Protein AF-A2DVF1-F1 (afdb_monomer_lite)

Sequence (221 aa):
MFDFRSKLLNIITSTLQGGYVSYASVGNAAKLFSEQLGLSEQFATQLIHEYFRGKYISAETAQTCADLIYQRIQQMNQDKLLAKDEKEAKEKRIKDLSRQIYEELCNSIRGGYVSYEKADSAAKSLSANLQIPYDFARELMLDYARGKYYSYDTASSYANMMAERILEKYENYPNIQEDEDEFEEESEAEYPQFCDVEVQTTVTGEQFDKLLKLLNSFYVQ

Structure (mmCIF, N/CA/C/O backbone):
data_AF-A2DVF1-F1
#
_entry.id   AF-A2DVF1-F1
#
loop_
_atom_site.group_PDB
_atom_site.id
_atom_site.type_symbol
_atom_site.label_atom_id
_atom_site.label_alt_id
_atom_site.label_comp_id
_atom_site.label_asym_id
_atom_site.label_entity_id
_atom_site.label_seq_id
_atom_site.pdbx_PDB_ins_code
_atom_site.Cartn_x
_atom_site.Cartn_y
_atom_site.Cartn_z
_atom_site.occupancy
_atom_site.B_iso_or_equiv
_atom_site.auth_seq_id
_atom_site.auth_comp_id
_atom_site.auth_asym_id
_atom_site.auth_atom_id
_atom_site.pdbx_PDB_model_num
ATOM 1 N N . MET A 1 1 ? -14.568 24.192 -9.311 1.00 44.66 1 MET A N 1
ATOM 2 C CA . MET A 1 1 ? -14.111 23.763 -7.973 1.00 44.66 1 MET A CA 1
ATOM 3 C C . MET A 1 1 ? -13.373 22.450 -8.188 1.00 44.66 1 MET A C 1
ATOM 5 O O . MET A 1 1 ? -14.017 21.504 -8.612 1.00 44.66 1 MET A O 1
ATOM 9 N N . PHE A 1 2 ? -12.040 22.415 -8.091 1.00 52.09 2 PHE A N 1
ATOM 10 C CA . PHE A 1 2 ? -11.303 21.165 -8.331 1.00 52.09 2 PHE A CA 1
ATOM 11 C C . PHE A 1 2 ? -11.583 20.181 -7.193 1.00 52.09 2 PHE A C 1
ATOM 13 O O . PHE A 1 2 ? -11.374 20.531 -6.029 1.00 52.09 2 PHE A O 1
ATOM 20 N N . ASP A 1 3 ? -12.048 18.985 -7.552 1.00 81.50 3 ASP A N 1
ATOM 21 C CA . ASP A 1 3 ? -12.142 17.830 -6.660 1.00 81.50 3 ASP A CA 1
ATOM 22 C C . ASP A 1 3 ? -10.761 17.533 -6.041 1.00 81.50 3 ASP A C 1
ATOM 24 O O . ASP A 1 3 ? -9.726 17.736 -6.686 1.00 81.50 3 ASP A O 1
ATOM 28 N N . PHE A 1 4 ? -10.730 17.098 -4.779 1.00 83.25 4 PHE A N 1
ATOM 29 C CA . PHE A 1 4 ? -9.498 16.874 -4.015 1.00 83.25 4 PHE A CA 1
ATOM 30 C C . PHE A 1 4 ? -8.543 15.930 -4.755 1.00 83.25 4 PHE A C 1
ATOM 32 O O . PHE A 1 4 ? -7.349 16.212 -4.845 1.00 83.25 4 PHE A O 1
ATOM 39 N N . ARG A 1 5 ? -9.080 14.871 -5.374 1.00 84.69 5 ARG A N 1
ATOM 40 C CA . ARG A 1 5 ? -8.314 13.929 -6.201 1.00 84.69 5 ARG A CA 1
ATOM 41 C C . ARG A 1 5 ? -7.605 14.624 -7.368 1.00 84.69 5 ARG A C 1
ATOM 43 O O . ARG A 1 5 ? -6.434 14.366 -7.626 1.00 84.69 5 ARG A O 1
ATOM 50 N N . SER A 1 6 ? -8.287 15.556 -8.036 1.00 86.38 6 SER A N 1
ATOM 51 C CA . SER A 1 6 ? -7.705 16.335 -9.139 1.00 86.38 6 SER A CA 1
ATOM 52 C C . SER A 1 6 ? -6.620 17.299 -8.652 1.00 86.38 6 SER A C 1
ATOM 54 O O . SER A 1 6 ? -5.602 17.468 -9.318 1.00 86.38 6 SER A O 1
ATOM 56 N N . LYS A 1 7 ? -6.804 17.918 -7.476 1.00 86.56 7 LYS A N 1
ATOM 57 C CA . LYS A 1 7 ? -5.768 18.763 -6.857 1.00 86.56 7 LYS A CA 1
ATOM 58 C C . LYS A 1 7 ? -4.523 17.954 -6.505 1.00 86.56 7 LYS A C 1
ATOM 60 O O . LYS A 1 7 ? -3.419 18.375 -6.829 1.00 86.56 7 LYS A O 1
ATOM 65 N N . LEU A 1 8 ? -4.712 16.790 -5.891 1.00 87.75 8 LEU A N 1
ATOM 66 C CA . LEU A 1 8 ? -3.636 15.879 -5.525 1.00 87.75 8 LEU A CA 1
ATOM 67 C C . LEU A 1 8 ? -2.830 15.440 -6.754 1.00 87.75 8 LEU A C 1
ATOM 69 O O . LEU A 1 8 ? -1.608 15.565 -6.751 1.00 87.75 8 LEU A O 1
ATOM 73 N N . LEU A 1 9 ? -3.510 15.009 -7.821 1.00 89.38 9 LEU A N 1
ATOM 74 C CA . LEU A 1 9 ? -2.857 14.655 -9.080 1.00 89.38 9 LEU A CA 1
ATOM 75 C C . LEU A 1 9 ? -2.038 15.824 -9.640 1.00 89.38 9 LEU A C 1
ATOM 77 O O . LEU A 1 9 ? -0.861 15.644 -9.934 1.00 89.38 9 LEU A O 1
ATOM 81 N N . ASN A 1 10 ? -2.628 17.022 -9.720 1.00 88.25 10 ASN A N 1
ATOM 82 C CA . ASN A 1 10 ? -1.947 18.212 -10.236 1.00 88.25 10 ASN A CA 1
ATOM 83 C C . ASN A 1 10 ? -0.669 18.540 -9.450 1.00 88.25 10 ASN A C 1
ATOM 85 O O . ASN A 1 10 ? 0.356 18.881 -10.048 1.00 88.25 10 ASN A O 1
ATOM 89 N N . ILE A 1 11 ? -0.704 18.416 -8.121 1.00 87.25 11 ILE A N 1
ATOM 90 C CA . ILE A 1 11 ? 0.472 18.635 -7.271 1.00 87.25 11 ILE A CA 1
ATOM 91 C C . ILE A 1 11 ? 1.536 17.588 -7.580 1.00 87.25 11 ILE A C 1
ATOM 93 O O . ILE A 1 11 ? 2.677 17.950 -7.849 1.00 87.25 11 ILE A O 1
ATOM 97 N N . ILE A 1 12 ? 1.175 16.303 -7.619 1.00 87.12 12 ILE A N 1
ATOM 98 C CA . ILE A 1 12 ? 2.118 15.223 -7.943 1.00 87.12 12 ILE A CA 1
ATOM 99 C C . ILE A 1 12 ? 2.771 15.471 -9.307 1.00 87.12 12 ILE A C 1
ATOM 101 O O . ILE A 1 12 ? 3.996 15.415 -9.423 1.00 87.12 12 ILE A O 1
ATOM 105 N N . THR A 1 13 ? 1.977 15.792 -10.329 1.00 86.31 13 THR A N 1
ATOM 106 C CA . THR A 1 13 ? 2.485 16.003 -11.690 1.00 86.31 13 THR A CA 1
ATOM 107 C C . THR A 1 13 ? 3.378 17.235 -11.806 1.00 86.31 13 THR A C 1
ATOM 109 O O . THR A 1 13 ? 4.357 17.219 -12.539 1.00 86.31 13 THR A O 1
ATOM 112 N N . SER A 1 14 ? 3.083 18.303 -11.063 1.00 84.00 14 SER A N 1
ATOM 113 C CA . SER A 1 14 ? 3.862 19.548 -11.126 1.00 84.00 14 SER A CA 1
ATOM 114 C C . SER A 1 14 ? 5.136 19.527 -10.280 1.00 84.00 14 SER A C 1
ATOM 116 O O . SER A 1 14 ? 6.029 20.335 -10.524 1.00 84.00 14 SER A O 1
ATOM 118 N N . THR A 1 15 ? 5.239 18.622 -9.301 1.00 81.12 15 THR A N 1
ATOM 119 C CA . THR A 1 15 ? 6.327 18.640 -8.306 1.00 81.12 15 THR A CA 1
ATOM 120 C C . THR A 1 15 ? 7.217 17.404 -8.334 1.00 81.12 15 THR A C 1
ATOM 122 O O . THR A 1 15 ? 8.411 17.516 -8.065 1.00 81.12 15 THR A O 1
ATOM 125 N N . LEU A 1 16 ? 6.664 16.230 -8.649 1.00 82.25 16 LEU A N 1
ATOM 126 C CA . LEU A 1 16 ? 7.368 14.950 -8.538 1.00 82.25 16 LEU A CA 1
ATOM 127 C C . LEU A 1 16 ? 7.583 14.253 -9.886 1.00 82.25 16 LEU A C 1
ATOM 129 O O . LEU A 1 16 ? 8.440 13.374 -9.983 1.00 82.25 16 LEU A O 1
ATOM 133 N N . GLN A 1 17 ? 6.816 14.608 -10.920 1.00 80.69 17 GLN A N 1
ATOM 134 C CA . GLN A 1 17 ? 6.866 13.917 -12.207 1.00 80.69 17 GLN A CA 1
ATOM 135 C C . GLN A 1 17 ? 8.214 14.082 -12.914 1.00 80.69 17 GLN A C 1
ATOM 137 O O . GLN A 1 17 ? 8.812 15.154 -12.935 1.00 80.69 17 GLN A O 1
ATOM 142 N N . GLY A 1 18 ? 8.666 13.000 -13.550 1.00 75.81 18 GLY A N 1
ATOM 143 C CA . GLY A 1 18 ? 9.901 12.978 -14.331 1.00 75.81 18 GLY A CA 1
ATOM 144 C C . GLY A 1 18 ? 11.162 12.712 -13.506 1.00 75.81 18 GLY A C 1
ATOM 145 O O . GLY A 1 18 ? 12.245 12.646 -14.085 1.00 75.81 18 GLY A O 1
ATOM 146 N N . GLY A 1 19 ? 11.036 12.504 -12.191 1.00 76.19 19 GLY A N 1
ATOM 147 C CA . GLY A 1 19 ? 12.150 12.213 -11.289 1.00 76.19 19 GLY A CA 1
ATOM 148 C C . GLY A 1 19 ? 11.929 10.997 -10.386 1.00 76.19 19 GLY A C 1
ATOM 149 O O . GLY A 1 19 ? 10.840 10.423 -10.310 1.00 76.19 19 GLY A O 1
ATOM 150 N N . TYR A 1 20 ? 13.001 10.614 -9.688 1.00 78.25 20 TYR A N 1
ATOM 151 C CA . TYR A 1 20 ? 12.939 9.725 -8.529 1.00 78.25 20 TYR A CA 1
ATOM 152 C C . TYR A 1 20 ? 12.803 10.558 -7.259 1.00 78.25 20 TYR A C 1
ATOM 154 O O . TYR A 1 20 ? 13.580 11.492 -7.044 1.00 78.25 20 TYR A O 1
ATOM 162 N N . VAL A 1 21 ? 11.866 10.189 -6.388 1.00 77.00 21 VAL A N 1
ATOM 163 C CA . VAL A 1 21 ? 11.714 10.869 -5.098 1.00 77.00 21 VAL A CA 1
ATOM 164 C C . VAL A 1 21 ? 12.796 10.382 -4.136 1.00 77.00 21 VAL A C 1
ATOM 166 O O . VAL A 1 21 ? 12.767 9.249 -3.646 1.00 77.00 21 VAL A O 1
ATOM 169 N N . SER A 1 22 ? 13.771 11.257 -3.894 1.00 71.81 22 SER A N 1
ATOM 170 C CA . SER A 1 22 ? 14.871 11.080 -2.943 1.00 71.81 22 SER A CA 1
ATOM 171 C C . SER A 1 22 ? 14.548 11.716 -1.589 1.00 71.81 22 SER A C 1
ATOM 173 O O . SER A 1 22 ? 13.661 12.565 -1.495 1.00 71.81 22 SER A O 1
ATOM 175 N N . TYR A 1 23 ? 15.316 11.373 -0.550 1.00 67.19 23 TYR A N 1
ATOM 176 C CA . TYR A 1 23 ? 15.195 11.980 0.783 1.00 67.19 23 TYR A CA 1
ATOM 177 C C . TYR A 1 23 ? 15.246 13.513 0.761 1.00 67.19 23 TYR A C 1
ATOM 179 O O . TYR A 1 23 ? 14.450 14.159 1.435 1.00 67.19 23 TYR A O 1
ATOM 187 N N . ALA A 1 24 ? 16.119 14.097 -0.065 1.00 67.81 24 ALA A N 1
ATOM 188 C CA . ALA A 1 24 ? 16.246 15.548 -0.186 1.00 67.81 24 ALA A CA 1
ATOM 189 C C . ALA A 1 24 ? 14.990 16.208 -0.786 1.00 67.81 24 ALA A C 1
ATOM 191 O O . ALA A 1 24 ? 14.666 17.344 -0.451 1.00 67.81 24 ALA A O 1
ATOM 192 N N . SER A 1 25 ? 14.256 15.493 -1.647 1.00 72.06 25 SER A N 1
ATOM 193 C CA . SER A 1 25 ? 13.021 15.997 -2.264 1.00 72.06 25 SER A CA 1
ATOM 194 C C . SER A 1 25 ? 11.771 15.834 -1.393 1.00 72.06 25 SER A C 1
ATOM 196 O O . SER A 1 25 ? 10.767 16.491 -1.665 1.00 72.06 25 SER A O 1
ATOM 198 N N . VAL A 1 26 ? 11.822 15.012 -0.332 1.00 78.25 26 VAL A N 1
ATOM 199 C CA . VAL A 1 26 ? 10.657 14.756 0.534 1.00 78.25 26 VAL A CA 1
ATOM 200 C C . VAL A 1 26 ? 10.206 16.024 1.252 1.00 78.25 26 VAL A C 1
ATOM 202 O O . VAL A 1 26 ? 9.023 16.336 1.214 1.00 78.25 26 VAL A O 1
ATOM 205 N N . GLY A 1 27 ? 11.128 16.785 1.851 1.00 79.38 27 GLY A N 1
ATOM 206 C CA . GLY A 1 27 ? 10.769 17.974 2.636 1.00 79.38 27 GLY A CA 1
ATOM 207 C C . GLY A 1 27 ? 10.080 19.062 1.805 1.00 79.38 27 GLY A C 1
ATOM 208 O O . GLY A 1 27 ? 9.062 19.614 2.215 1.00 79.38 27 GLY A O 1
ATOM 209 N N . ASN A 1 28 ? 10.584 19.327 0.596 1.00 81.19 28 ASN A N 1
ATOM 210 C CA . ASN A 1 28 ? 9.984 20.324 -0.297 1.00 81.19 28 ASN A CA 1
ATOM 211 C C . ASN A 1 28 ? 8.610 19.876 -0.810 1.00 81.19 28 ASN A C 1
ATOM 213 O O . ASN A 1 28 ? 7.673 20.671 -0.841 1.00 81.19 28 ASN A O 1
ATOM 217 N N . ALA A 1 29 ? 8.468 18.599 -1.171 1.00 82.06 29 ALA A N 1
ATOM 218 C CA . ALA A 1 29 ? 7.183 18.052 -1.582 1.00 82.06 29 ALA A CA 1
ATOM 219 C C . ALA A 1 29 ? 6.171 18.037 -0.421 1.00 82.06 29 ALA A C 1
ATOM 221 O O . ALA A 1 29 ? 5.004 18.360 -0.630 1.00 82.06 29 ALA A O 1
ATOM 222 N N . ALA A 1 30 ? 6.610 17.742 0.808 1.00 86.12 30 ALA A N 1
ATOM 223 C CA . ALA A 1 30 ? 5.746 17.695 1.988 1.00 86.12 30 ALA A CA 1
ATOM 224 C C . ALA A 1 30 ? 5.155 19.066 2.313 1.00 86.12 30 ALA A C 1
ATOM 226 O O . ALA A 1 30 ? 3.957 19.162 2.578 1.00 86.12 30 ALA A O 1
ATOM 227 N N . LYS A 1 31 ? 5.959 20.129 2.203 1.00 86.81 31 LYS A N 1
ATOM 228 C CA . LYS A 1 31 ? 5.476 21.510 2.337 1.00 86.81 31 LYS A CA 1
ATOM 229 C C . LYS A 1 31 ? 4.413 21.850 1.301 1.00 86.81 31 LYS A C 1
ATOM 231 O O . LYS A 1 31 ? 3.345 22.328 1.665 1.00 86.81 31 LYS A O 1
ATOM 236 N N . LEU A 1 32 ? 4.651 21.524 0.030 1.00 86.62 32 LEU A N 1
ATOM 237 C CA . LEU A 1 32 ? 3.684 21.798 -1.038 1.00 86.62 32 LEU A CA 1
ATOM 238 C C . LEU A 1 32 ? 2.374 21.023 -0.849 1.00 86.62 32 LEU A C 1
ATOM 240 O O . LEU A 1 32 ? 1.296 21.579 -1.050 1.00 86.62 32 LEU A O 1
ATOM 244 N N . PHE A 1 33 ? 2.451 19.761 -0.423 1.00 87.88 33 PHE A N 1
ATOM 245 C CA . PHE A 1 33 ? 1.269 18.973 -0.070 1.00 87.88 33 PHE A CA 1
ATOM 246 C C . PHE A 1 33 ? 0.535 19.593 1.124 1.00 87.88 33 PHE A C 1
ATOM 248 O O . PHE A 1 33 ? -0.684 19.735 1.071 1.00 87.88 33 PHE A O 1
ATOM 255 N N . SER A 1 34 ? 1.255 19.997 2.173 1.00 87.81 34 SER A N 1
ATOM 256 C CA . SER A 1 34 ? 0.667 20.644 3.349 1.00 87.81 34 SER A CA 1
ATOM 257 C C . SER A 1 34 ? -0.088 21.923 2.976 1.00 87.81 34 SER A C 1
ATOM 259 O O . SER A 1 34 ? -1.272 22.054 3.288 1.00 87.81 34 SER A O 1
ATOM 261 N N . GLU A 1 35 ? 0.557 22.818 2.228 1.00 88.31 35 GLU A N 1
ATOM 262 C CA . GLU A 1 35 ? 0.012 24.126 1.857 1.00 88.31 35 GLU A CA 1
ATOM 263 C C . GLU A 1 35 ? -1.180 24.014 0.899 1.00 88.31 35 GLU A C 1
ATOM 265 O O . GLU A 1 35 ? -2.191 24.693 1.076 1.00 88.31 35 GLU A O 1
ATOM 270 N N . GLN A 1 36 ? -1.086 23.154 -0.119 1.00 86.38 36 GLN A N 1
ATOM 271 C CA . GLN A 1 36 ? -2.094 23.104 -1.182 1.00 86.38 36 GLN A CA 1
ATOM 272 C C . GLN A 1 36 ? -3.262 22.155 -0.889 1.00 86.38 36 GLN A C 1
ATOM 274 O O . GLN A 1 36 ? -4.360 22.354 -1.422 1.00 86.38 36 GLN A O 1
ATOM 279 N N . LEU A 1 37 ? -3.049 21.127 -0.061 1.00 84.06 37 LEU A N 1
ATOM 280 C CA . LEU A 1 37 ? -4.089 20.167 0.325 1.00 84.06 37 LEU A CA 1
ATOM 281 C C . LEU A 1 37 ? -4.648 20.425 1.730 1.00 84.06 37 LEU A C 1
ATOM 283 O O . LEU A 1 37 ? -5.636 19.793 2.098 1.00 84.06 37 LEU A O 1
ATOM 287 N N . GLY A 1 38 ? -4.054 21.342 2.501 1.00 85.31 38 GLY A N 1
ATOM 288 C CA . GLY A 1 38 ? -4.458 21.619 3.883 1.00 85.31 38 GLY A CA 1
ATOM 289 C C . GLY A 1 38 ? -4.158 20.460 4.838 1.00 85.31 38 GLY A C 1
ATOM 290 O O . GLY A 1 38 ? -4.882 20.256 5.810 1.00 85.31 38 GLY A O 1
ATOM 291 N N . LEU A 1 39 ? -3.125 19.668 4.539 1.00 86.06 39 LEU A N 1
ATOM 292 C CA . LEU A 1 39 ? -2.665 18.561 5.378 1.00 86.06 39 LEU A CA 1
ATOM 293 C C . LEU A 1 39 ? -1.628 19.056 6.390 1.00 86.06 39 LEU A C 1
ATOM 295 O O . LEU A 1 39 ? -0.929 20.035 6.136 1.00 86.06 39 LEU A O 1
ATOM 299 N N . SER A 1 40 ? -1.461 18.359 7.514 1.00 89.69 40 SER A N 1
ATOM 300 C CA . SER A 1 40 ? -0.314 18.626 8.388 1.00 89.69 40 SER A CA 1
ATOM 301 C C . SER A 1 40 ? 0.986 18.216 7.689 1.00 89.69 40 SER A C 1
ATOM 303 O O . SER A 1 40 ? 1.011 17.244 6.933 1.00 89.69 40 SER A O 1
ATOM 305 N N . GLU A 1 41 ? 2.083 18.930 7.950 1.00 87.19 41 GLU A N 1
ATOM 306 C CA . GLU A 1 41 ? 3.392 18.621 7.351 1.00 87.19 41 GLU A CA 1
ATOM 307 C C . GLU A 1 41 ? 3.865 17.199 7.700 1.00 87.19 41 GLU A C 1
ATOM 309 O O . GLU A 1 41 ? 4.413 16.495 6.850 1.00 87.19 41 GLU A O 1
ATOM 314 N N . GLN A 1 42 ? 3.570 16.728 8.917 1.00 88.81 42 GLN A N 1
ATOM 315 C CA . GLN A 1 42 ? 3.855 15.355 9.339 1.00 88.81 42 GLN A CA 1
ATOM 316 C C . GLN A 1 42 ? 3.095 14.327 8.488 1.00 88.81 42 GLN A C 1
ATOM 318 O O . GLN A 1 42 ? 3.691 13.363 8.008 1.00 88.81 42 GLN A O 1
ATOM 323 N N . PHE A 1 43 ? 1.798 14.545 8.254 1.00 87.69 43 PHE A N 1
ATOM 324 C CA . PHE A 1 43 ? 0.990 13.632 7.447 1.00 87.69 43 PHE A CA 1
ATOM 325 C C . PHE A 1 43 ? 1.375 13.688 5.964 1.00 87.69 43 PHE A C 1
ATOM 327 O O . PHE A 1 43 ? 1.491 12.655 5.310 1.00 87.69 43 PHE A O 1
ATOM 334 N N . ALA A 1 44 ? 1.666 14.878 5.434 1.00 88.31 44 ALA A N 1
ATOM 335 C CA . ALA A 1 44 ? 2.182 15.037 4.078 1.00 88.31 44 ALA A CA 1
ATOM 336 C C . ALA A 1 44 ? 3.514 14.290 3.879 1.00 88.31 44 ALA A C 1
ATOM 338 O O . ALA A 1 44 ? 3.690 13.580 2.889 1.00 88.31 44 ALA A O 1
ATOM 339 N N . THR A 1 45 ? 4.426 14.393 4.849 1.00 88.44 45 THR A N 1
ATOM 340 C CA . THR A 1 45 ? 5.704 13.664 4.854 1.00 88.44 45 THR A CA 1
ATOM 341 C C . THR A 1 45 ? 5.483 12.152 4.852 1.00 88.44 45 THR A C 1
ATOM 343 O O . THR A 1 45 ? 6.118 11.438 4.073 1.00 88.44 45 THR A O 1
ATOM 346 N N . GLN A 1 46 ? 4.546 11.664 5.669 1.00 88.44 46 GLN A N 1
ATOM 347 C CA . GLN A 1 46 ? 4.171 10.252 5.707 1.00 88.44 46 GLN A CA 1
ATOM 348 C C . GLN A 1 46 ? 3.671 9.760 4.339 1.00 88.44 46 GLN A C 1
ATOM 350 O O . GLN A 1 46 ? 4.214 8.789 3.811 1.00 88.44 46 GLN A O 1
ATOM 355 N N . LEU A 1 47 ? 2.723 10.470 3.715 1.00 88.69 47 LEU A N 1
ATOM 356 C CA . LEU A 1 47 ? 2.207 10.112 2.388 1.00 88.69 47 LEU A CA 1
ATOM 357 C C . LEU A 1 47 ? 3.320 10.068 1.333 1.00 88.69 47 LEU A C 1
ATOM 359 O O . LEU A 1 47 ? 3.354 9.175 0.484 1.00 88.69 47 LEU A O 1
ATOM 363 N N . ILE A 1 48 ? 4.263 11.010 1.386 1.00 86.94 48 ILE A N 1
ATOM 364 C CA . ILE A 1 48 ? 5.376 11.034 0.435 1.00 86.94 48 ILE A CA 1
ATOM 365 C C . ILE A 1 48 ? 6.272 9.805 0.603 1.00 86.94 48 ILE A C 1
ATOM 367 O O . ILE A 1 48 ? 6.641 9.157 -0.384 1.00 86.94 48 ILE A O 1
ATOM 371 N N . HIS A 1 49 ? 6.594 9.458 1.849 1.00 85.25 49 HIS A N 1
ATOM 372 C CA . HIS A 1 49 ? 7.405 8.286 2.152 1.00 85.25 49 HIS A CA 1
ATOM 373 C C . HIS A 1 49 ? 6.736 6.977 1.736 1.00 85.25 49 HIS A C 1
ATOM 375 O O . HIS A 1 49 ? 7.403 6.120 1.158 1.00 85.25 49 HIS A O 1
ATOM 381 N N . GLU A 1 50 ? 5.443 6.827 1.992 1.00 85.56 50 GLU A N 1
ATOM 382 C CA . GLU A 1 50 ? 4.717 5.584 1.728 1.00 85.56 50 GLU A CA 1
ATOM 383 C C . GLU A 1 50 ? 4.490 5.360 0.225 1.00 85.56 50 GLU A C 1
ATOM 385 O O . GLU A 1 50 ? 4.743 4.269 -0.299 1.00 85.56 50 GLU A O 1
ATOM 390 N N . TYR A 1 51 ? 4.065 6.398 -0.503 1.00 87.31 51 TYR A N 1
ATOM 391 C CA . TYR A 1 51 ? 3.594 6.234 -1.881 1.00 87.31 51 TYR A CA 1
ATOM 392 C C . TYR A 1 51 ? 4.649 6.521 -2.949 1.00 87.31 51 TYR A C 1
ATOM 394 O O . TYR A 1 51 ? 4.597 5.912 -4.023 1.00 87.31 51 TYR A O 1
ATOM 402 N N . PHE A 1 52 ? 5.624 7.394 -2.678 1.00 84.94 52 PHE A N 1
ATOM 403 C CA . PHE A 1 52 ? 6.530 7.901 -3.717 1.00 84.94 52 PHE A CA 1
ATOM 404 C C . PHE A 1 52 ? 7.995 7.513 -3.524 1.00 84.94 52 PHE A C 1
ATOM 406 O O . PHE A 1 52 ? 8.740 7.478 -4.505 1.00 84.94 52 PHE A O 1
ATOM 413 N N . ARG A 1 53 ? 8.431 7.199 -2.298 1.00 78.56 53 ARG A N 1
ATOM 414 C CA . ARG A 1 53 ? 9.838 6.886 -2.010 1.00 78.56 53 ARG A CA 1
ATOM 415 C C . ARG A 1 53 ? 10.365 5.770 -2.915 1.00 78.56 53 ARG A C 1
ATOM 417 O O . ARG A 1 53 ? 9.786 4.688 -3.003 1.00 78.56 53 ARG A O 1
ATOM 424 N N . GLY A 1 54 ? 11.487 6.045 -3.583 1.00 73.69 54 GLY A N 1
ATOM 425 C CA . GLY A 1 54 ? 12.156 5.079 -4.457 1.00 73.69 54 GLY A CA 1
ATOM 426 C C . GLY A 1 54 ? 11.401 4.746 -5.751 1.00 73.69 54 GLY A C 1
ATOM 427 O O . GLY A 1 54 ? 11.866 3.888 -6.500 1.00 73.69 54 GLY A O 1
ATOM 428 N N . LYS A 1 55 ? 10.271 5.412 -6.041 1.00 78.19 55 LYS A N 1
ATOM 429 C CA . LYS A 1 55 ? 9.561 5.293 -7.320 1.00 78.19 55 LYS A CA 1
ATOM 430 C C . LYS A 1 55 ? 10.040 6.359 -8.302 1.00 78.19 55 LYS A C 1
ATOM 432 O O . LYS A 1 55 ? 10.256 7.513 -7.930 1.00 78.19 55 LYS A O 1
ATOM 437 N N . TYR A 1 56 ? 10.126 5.969 -9.570 1.00 82.94 56 TYR A N 1
ATOM 438 C CA . TYR A 1 56 ? 10.097 6.918 -10.677 1.00 82.94 56 TYR A CA 1
ATOM 439 C C . TYR A 1 56 ? 8.651 7.341 -10.937 1.00 82.94 56 TYR A C 1
ATOM 441 O O . TYR A 1 56 ? 7.777 6.488 -11.139 1.00 82.94 56 TYR A O 1
ATOM 449 N N . ILE A 1 57 ? 8.392 8.646 -10.938 1.00 86.19 57 ILE A N 1
ATOM 450 C CA . ILE A 1 57 ? 7.039 9.183 -11.095 1.00 86.19 57 ILE A CA 1
ATOM 451 C C . ILE A 1 57 ? 6.791 9.515 -12.569 1.00 86.19 57 ILE A C 1
ATOM 453 O O . ILE A 1 57 ? 7.051 10.623 -13.039 1.00 86.19 57 ILE A O 1
ATOM 457 N N . SER A 1 58 ? 6.298 8.524 -13.317 1.00 87.06 58 SER A N 1
ATOM 458 C CA . SER A 1 58 ? 5.681 8.746 -14.629 1.00 87.06 58 SER A CA 1
ATOM 459 C C . SER A 1 58 ? 4.269 9.327 -14.467 1.00 87.06 58 SER A C 1
ATOM 461 O O . SER A 1 58 ? 3.738 9.374 -13.358 1.00 87.06 58 SER A O 1
ATOM 463 N N . ALA A 1 59 ? 3.632 9.734 -15.569 1.00 85.94 59 ALA A N 1
ATOM 464 C CA . ALA A 1 59 ? 2.233 10.173 -15.544 1.00 85.94 59 ALA A CA 1
ATOM 465 C C . ALA A 1 59 ? 1.285 9.072 -15.025 1.00 85.94 59 ALA A C 1
ATOM 467 O O . ALA A 1 59 ? 0.395 9.344 -14.226 1.00 85.94 59 ALA A O 1
ATOM 468 N N . GLU A 1 60 ? 1.520 7.820 -15.427 1.00 86.25 60 GLU A N 1
ATOM 469 C CA . GLU A 1 60 ? 0.763 6.658 -14.949 1.00 86.25 60 GLU A CA 1
ATOM 470 C C . GLU A 1 60 ? 0.984 6.433 -13.447 1.00 86.25 60 GLU A C 1
ATOM 472 O O . GLU A 1 60 ? 0.022 6.367 -12.688 1.00 86.25 60 GLU A O 1
ATOM 477 N N . THR A 1 61 ? 2.243 6.421 -12.986 1.00 85.56 61 THR A N 1
ATOM 478 C CA . THR A 1 61 ? 2.555 6.277 -11.556 1.00 85.56 61 THR A CA 1
ATOM 479 C C . THR A 1 61 ? 1.943 7.412 -10.732 1.00 85.56 61 THR A C 1
ATOM 481 O O . THR A 1 61 ? 1.468 7.174 -9.624 1.00 85.56 61 THR A O 1
ATOM 484 N N . ALA A 1 62 ? 1.948 8.642 -11.253 1.00 88.00 62 ALA A N 1
ATOM 485 C CA . ALA A 1 62 ? 1.338 9.792 -10.596 1.00 88.00 62 ALA A CA 1
ATOM 486 C C . ALA A 1 62 ? -0.171 9.598 -10.406 1.00 88.00 62 ALA A C 1
ATOM 488 O O . ALA A 1 62 ? -0.673 9.836 -9.308 1.00 88.00 62 ALA A O 1
ATOM 489 N N . GLN A 1 63 ? -0.866 9.116 -11.442 1.00 89.81 63 GLN A N 1
ATOM 490 C CA . GLN A 1 63 ? -2.291 8.802 -11.381 1.00 89.81 63 GLN A CA 1
ATOM 491 C C . GLN A 1 63 ? -2.582 7.725 -10.335 1.00 89.81 63 GLN A C 1
ATOM 493 O O . GLN A 1 63 ? -3.409 7.942 -9.452 1.00 89.81 63 GLN A O 1
ATOM 498 N N . THR A 1 64 ? -1.855 6.607 -10.379 1.00 88.88 64 THR A N 1
ATOM 499 C CA . THR A 1 64 ? -2.012 5.520 -9.406 1.00 88.88 64 THR A CA 1
ATOM 500 C C . THR A 1 64 ? -1.768 6.013 -7.981 1.00 88.88 64 THR A C 1
ATOM 502 O O . THR A 1 64 ? -2.584 5.773 -7.097 1.00 88.88 64 THR A O 1
ATOM 505 N N . CYS A 1 65 ? -0.684 6.753 -7.729 1.00 89.00 65 CYS A N 1
ATOM 506 C CA . CYS A 1 65 ? -0.406 7.277 -6.390 1.00 89.00 65 CYS A CA 1
ATOM 507 C C . CYS A 1 65 ? -1.486 8.259 -5.912 1.00 89.00 65 CYS A C 1
ATOM 509 O O . CYS A 1 65 ? -1.862 8.208 -4.743 1.00 89.00 65 CYS A O 1
ATOM 511 N N . ALA A 1 66 ? -2.002 9.126 -6.789 1.00 90.81 66 ALA A N 1
ATOM 512 C CA . ALA A 1 66 ? -3.095 10.034 -6.443 1.00 90.81 66 ALA A CA 1
ATOM 513 C C . ALA A 1 66 ? -4.353 9.262 -6.016 1.00 90.81 66 ALA A C 1
ATOM 515 O O . ALA A 1 66 ? -4.981 9.602 -5.013 1.00 90.81 66 ALA A O 1
ATOM 516 N N . ASP A 1 67 ? -4.690 8.202 -6.748 1.00 89.44 67 ASP A N 1
ATOM 517 C CA . ASP A 1 67 ? -5.873 7.385 -6.488 1.00 89.44 67 ASP A CA 1
ATOM 518 C C . ASP A 1 67 ? -5.758 6.641 -5.155 1.00 89.44 67 ASP A C 1
ATOM 520 O O . ASP A 1 67 ? -6.681 6.694 -4.342 1.00 89.44 67 ASP A O 1
ATOM 524 N N . LEU A 1 68 ? -4.597 6.041 -4.880 1.00 89.69 68 LEU A N 1
ATOM 525 C CA . LEU A 1 68 ? -4.349 5.321 -3.629 1.00 89.69 68 LEU A CA 1
ATOM 526 C C . LEU A 1 68 ? -4.371 6.238 -2.402 1.00 89.69 68 LEU A C 1
ATOM 528 O O . LEU A 1 68 ? -4.927 5.883 -1.364 1.00 89.69 68 LEU A O 1
ATOM 532 N N . ILE A 1 69 ? -3.772 7.426 -2.504 1.00 90.06 69 ILE A N 1
ATOM 533 C CA . ILE A 1 69 ? -3.776 8.408 -1.412 1.00 90.06 69 ILE A CA 1
ATOM 534 C C . ILE A 1 69 ? -5.197 8.916 -1.164 1.00 90.06 69 ILE A C 1
ATOM 536 O O . ILE A 1 69 ? -5.604 9.068 -0.013 1.00 90.06 69 ILE A O 1
ATOM 540 N N . TYR A 1 70 ? -5.962 9.172 -2.227 1.00 89.94 70 TYR A N 1
ATOM 541 C CA . TYR A 1 70 ? -7.350 9.600 -2.100 1.00 89.94 70 TYR A CA 1
ATOM 542 C C . TYR A 1 70 ? -8.202 8.550 -1.384 1.00 89.94 70 TYR A C 1
ATOM 544 O O . TYR A 1 70 ? -8.881 8.888 -0.414 1.00 89.94 70 TYR A O 1
ATOM 552 N N . GLN A 1 71 ? -8.111 7.287 -1.813 1.00 86.81 71 GLN A N 1
ATOM 553 C CA . GLN A 1 71 ? -8.803 6.163 -1.179 1.00 86.81 71 GLN A CA 1
ATOM 554 C C . GLN A 1 71 ? -8.443 6.055 0.303 1.00 86.81 71 GLN A C 1
ATOM 556 O O . GLN A 1 71 ? -9.333 6.018 1.149 1.00 86.81 71 GLN A O 1
ATOM 561 N N . ARG A 1 72 ? -7.151 6.137 0.645 1.00 86.62 72 ARG A N 1
ATOM 562 C CA . ARG A 1 72 ? -6.720 6.092 2.046 1.00 86.62 72 ARG A CA 1
ATOM 563 C C . ARG A 1 72 ? -7.280 7.235 2.883 1.00 86.62 72 ARG A C 1
ATOM 565 O O . ARG A 1 72 ? -7.702 7.018 4.011 1.00 86.62 72 ARG A O 1
ATOM 572 N N . ILE A 1 73 ? -7.307 8.457 2.357 1.00 86.50 73 ILE A N 1
ATOM 573 C CA . ILE A 1 73 ? -7.877 9.598 3.088 1.00 86.50 73 ILE A CA 1
ATOM 574 C C . ILE A 1 73 ? -9.385 9.411 3.296 1.00 86.50 73 ILE A C 1
ATOM 576 O O . ILE A 1 73 ? -9.897 9.747 4.367 1.00 86.50 73 ILE A O 1
ATOM 580 N N . GLN A 1 74 ? -10.103 8.870 2.307 1.00 86.12 74 GLN A N 1
ATOM 581 C CA . GLN A 1 74 ? -11.512 8.513 2.476 1.00 86.12 74 GLN A CA 1
ATOM 582 C C . GLN A 1 74 ? -11.683 7.468 3.580 1.00 86.12 74 GLN A C 1
ATOM 584 O O . GLN A 1 74 ? -12.505 7.683 4.472 1.00 86.12 74 GLN A O 1
ATOM 589 N N . GLN A 1 75 ? -10.854 6.422 3.583 1.00 83.06 75 GLN A N 1
ATOM 590 C CA . GLN A 1 75 ? -10.889 5.395 4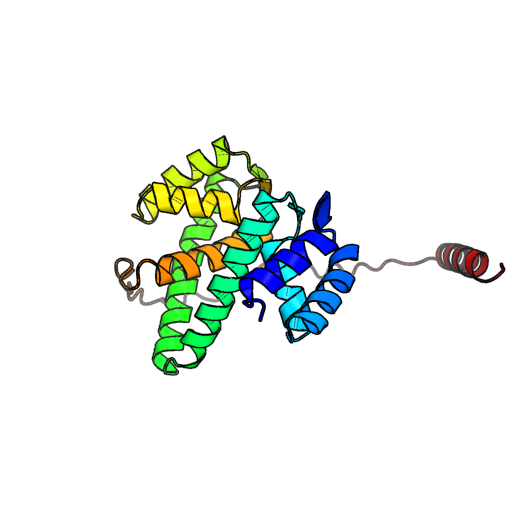.617 1.00 83.06 75 GLN A CA 1
ATOM 591 C C . GLN A 1 75 ? -10.613 5.972 6.004 1.00 83.06 75 GLN A C 1
ATOM 593 O O . GLN A 1 75 ? -11.388 5.756 6.927 1.00 83.06 75 GLN A O 1
ATOM 598 N N . MET A 1 76 ? -9.560 6.775 6.159 1.00 84.81 76 MET A N 1
ATOM 599 C CA . MET A 1 76 ? -9.233 7.405 7.441 1.00 84.81 76 MET A CA 1
ATOM 600 C C . MET A 1 76 ? -10.381 8.266 7.977 1.00 84.81 76 MET A C 1
ATOM 602 O O . MET A 1 76 ? -10.520 8.433 9.186 1.00 84.81 76 MET A O 1
ATOM 606 N N . ASN A 1 77 ? -11.194 8.853 7.098 1.00 85.19 77 ASN A N 1
ATOM 607 C CA . ASN A 1 77 ? -12.368 9.611 7.514 1.00 85.19 77 ASN A CA 1
ATOM 608 C C . ASN A 1 77 ? -13.540 8.712 7.917 1.00 85.19 77 ASN A C 1
ATOM 610 O O . ASN A 1 77 ? -14.278 9.092 8.821 1.00 85.19 77 ASN A O 1
ATOM 614 N N . GLN A 1 78 ? -13.690 7.539 7.301 1.00 84.38 78 GLN A N 1
ATOM 615 C CA . GLN A 1 78 ? -14.658 6.526 7.727 1.00 84.38 78 GLN A CA 1
ATOM 616 C C . GLN A 1 78 ? -14.250 5.897 9.063 1.00 84.38 78 GLN A C 1
ATOM 618 O O . GLN A 1 78 ? -15.069 5.806 9.970 1.00 84.38 78 GLN A O 1
ATOM 623 N N . ASP A 1 79 ? -12.968 5.579 9.237 1.00 82.69 79 ASP A N 1
ATOM 624 C CA . ASP A 1 79 ? -12.436 4.958 10.454 1.00 82.69 79 ASP A CA 1
ATOM 625 C C . ASP A 1 79 ? -12.567 5.859 11.689 1.00 82.69 79 ASP A C 1
ATOM 627 O O . ASP A 1 79 ? -12.681 5.372 12.809 1.00 82.69 79 ASP A O 1
ATOM 631 N N . LYS A 1 80 ? -12.607 7.186 11.503 1.00 86.12 80 LYS A N 1
ATOM 632 C CA . LYS A 1 80 ? -12.911 8.145 12.582 1.00 86.12 80 LYS A CA 1
ATOM 633 C C . LYS A 1 80 ? -14.335 8.019 13.125 1.00 86.12 80 LYS A C 1
ATOM 635 O O . LYS A 1 80 ? -14.596 8.537 14.207 1.00 86.12 80 LYS A O 1
ATOM 640 N N . LEU A 1 81 ? -15.248 7.423 12.359 1.00 88.50 81 LEU A N 1
ATOM 641 C CA . LEU A 1 81 ? -16.648 7.238 12.740 1.00 88.50 81 LEU A CA 1
ATOM 642 C C . LEU A 1 81 ? -16.890 5.903 13.451 1.00 88.50 81 LEU A C 1
ATOM 644 O O . LEU A 1 81 ? -17.969 5.723 14.011 1.00 88.50 81 LEU A O 1
ATOM 648 N N . LEU A 1 82 ? -15.915 4.989 13.428 1.00 86.50 82 LEU A N 1
ATOM 649 C CA . LEU A 1 82 ? -16.011 3.693 14.092 1.00 86.50 82 LEU A CA 1
ATOM 650 C C . LEU A 1 82 ? -16.015 3.854 15.613 1.00 86.50 82 LEU A C 1
ATOM 652 O O . LEU A 1 82 ? -15.362 4.745 16.170 1.00 86.50 82 LEU A O 1
ATOM 656 N N . ALA A 1 83 ? -16.724 2.954 16.292 1.00 91.50 83 ALA A N 1
ATOM 657 C CA . ALA A 1 83 ? -16.612 2.838 17.737 1.00 91.50 83 ALA A CA 1
ATOM 658 C C . ALA A 1 83 ? -15.195 2.384 18.128 1.00 91.50 83 ALA A C 1
ATOM 660 O O . ALA A 1 83 ? -14.464 1.786 17.336 1.00 91.50 83 ALA A O 1
ATOM 661 N N . LYS A 1 84 ? -14.796 2.654 19.375 1.00 91.75 84 LYS A N 1
ATOM 662 C CA . LYS A 1 84 ? -13.459 2.296 19.869 1.00 91.75 84 LYS A CA 1
ATOM 663 C C . LYS A 1 84 ? -13.180 0.793 19.721 1.00 91.75 84 LYS A C 1
ATOM 665 O O . LYS A 1 84 ? -12.134 0.430 19.194 1.00 91.75 84 LYS A O 1
ATOM 670 N N . ASP A 1 85 ? -14.140 -0.044 20.101 1.00 90.62 85 ASP A N 1
ATOM 671 C CA . ASP A 1 85 ? -14.003 -1.504 20.062 1.00 90.62 85 ASP A CA 1
ATOM 672 C C . ASP A 1 85 ? -13.907 -2.027 18.615 1.00 90.62 85 ASP A C 1
ATOM 674 O O . ASP A 1 85 ? -13.096 -2.898 18.309 1.00 90.62 85 ASP A O 1
ATOM 678 N N . GLU A 1 86 ? -14.674 -1.440 17.688 1.00 87.75 86 GLU A N 1
ATOM 679 C CA . GLU A 1 86 ? -14.605 -1.762 16.254 1.00 87.75 86 GLU A CA 1
ATOM 680 C C . GLU A 1 86 ? -13.248 -1.383 15.655 1.00 87.75 86 GLU A C 1
ATOM 682 O O . GLU A 1 86 ? -12.693 -2.109 14.827 1.00 87.75 86 GLU A O 1
ATOM 687 N N . LYS A 1 87 ? -12.692 -0.250 16.093 1.00 86.25 87 LYS A N 1
ATOM 688 C CA . LYS A 1 87 ? -11.376 0.212 15.663 1.00 86.25 87 LYS A CA 1
ATOM 689 C C . LYS A 1 87 ? -10.268 -0.721 16.153 1.00 86.25 87 LYS A C 1
ATOM 691 O O . LYS A 1 87 ? -9.413 -1.097 15.358 1.00 86.25 87 LYS A O 1
ATOM 696 N N . GLU A 1 88 ? -10.305 -1.126 17.420 1.00 89.44 88 GLU A N 1
ATOM 697 C CA . GLU A 1 88 ? -9.339 -2.075 17.990 1.00 89.44 88 GLU A CA 1
ATOM 698 C C . GLU A 1 88 ? -9.418 -3.443 17.292 1.00 89.44 88 GLU A C 1
ATOM 700 O O . GLU A 1 88 ? -8.389 -4.013 16.922 1.00 89.44 88 GLU A O 1
ATOM 705 N N . ALA A 1 89 ? -10.630 -3.934 17.008 1.00 89.12 89 ALA A N 1
ATOM 706 C CA . ALA A 1 89 ? -10.828 -5.165 16.244 1.00 89.12 89 ALA A CA 1
ATOM 707 C C . ALA A 1 89 ? -10.266 -5.058 14.814 1.00 89.12 89 ALA A C 1
ATOM 709 O O . ALA A 1 89 ? -9.605 -5.981 14.329 1.00 89.12 89 ALA A O 1
ATOM 710 N N . LYS A 1 90 ? -10.481 -3.921 14.137 1.00 89.12 90 LYS A N 1
ATOM 711 C CA . LYS A 1 90 ? -9.909 -3.662 12.809 1.00 89.12 90 LYS A CA 1
ATOM 712 C C . LYS A 1 90 ? -8.380 -3.630 12.855 1.00 89.12 90 LYS A C 1
ATOM 714 O O . LYS A 1 90 ? -7.742 -4.263 12.019 1.00 89.12 90 LYS A O 1
ATOM 719 N N . GLU A 1 91 ? -7.791 -2.932 13.825 1.00 90.00 91 GLU A N 1
ATOM 720 C CA . GLU A 1 91 ? -6.335 -2.843 13.997 1.00 90.00 91 GLU A CA 1
ATOM 721 C C . GLU A 1 91 ? -5.704 -4.222 14.245 1.00 90.00 91 GLU A C 1
ATOM 723 O O . GLU A 1 91 ? -4.684 -4.544 13.631 1.00 90.00 91 GLU A O 1
ATOM 728 N N . LYS A 1 92 ? -6.341 -5.070 15.065 1.00 91.44 92 LYS A N 1
ATOM 729 C CA . LYS A 1 92 ? -5.915 -6.463 15.276 1.00 91.44 92 LYS A CA 1
ATOM 730 C C . LYS A 1 92 ? -5.941 -7.257 13.965 1.00 91.44 92 LYS A C 1
ATOM 732 O O . LYS A 1 92 ? -4.918 -7.809 13.569 1.00 91.44 92 LYS A O 1
ATOM 737 N N . ARG A 1 93 ? -7.060 -7.220 13.228 1.00 90.25 93 ARG A N 1
ATOM 738 C CA . ARG A 1 93 ? -7.191 -7.900 11.923 1.00 90.25 93 ARG A CA 1
ATOM 739 C C . ARG A 1 93 ? -6.148 -7.427 10.907 1.00 90.25 93 ARG A C 1
ATOM 741 O O . ARG A 1 93 ? -5.591 -8.253 10.186 1.00 90.25 93 ARG A O 1
ATOM 748 N N . ILE A 1 94 ? -5.869 -6.120 10.848 1.00 91.50 94 ILE A N 1
ATOM 749 C CA . ILE A 1 94 ? -4.821 -5.559 9.979 1.00 91.50 94 ILE A CA 1
ATOM 750 C C . ILE A 1 94 ? -3.464 -6.145 10.354 1.00 91.50 94 ILE A C 1
ATOM 752 O O . ILE A 1 94 ? -2.733 -6.573 9.466 1.00 91.50 94 ILE A O 1
ATOM 756 N N . LYS A 1 95 ? -3.129 -6.179 11.647 1.00 92.81 95 LYS A N 1
ATOM 757 C CA . LYS A 1 95 ? -1.843 -6.683 12.141 1.00 92.81 95 LYS A CA 1
ATOM 758 C C . LYS A 1 95 ? -1.640 -8.166 11.822 1.00 92.81 95 LYS A C 1
ATOM 760 O O . LYS A 1 95 ? -0.557 -8.560 11.389 1.00 92.81 95 LYS A O 1
ATOM 765 N N . ASP A 1 96 ? -2.675 -8.979 11.999 1.00 92.62 96 ASP A N 1
ATOM 766 C CA . ASP A 1 96 ? -2.591 -10.419 11.746 1.00 92.62 96 ASP A CA 1
ATOM 767 C C . ASP A 1 96 ? -2.450 -10.713 10.249 1.00 92.62 96 ASP A C 1
ATOM 769 O O . ASP A 1 96 ? -1.590 -11.498 9.837 1.00 92.62 96 ASP A O 1
ATOM 773 N N . LEU A 1 97 ? -3.239 -10.028 9.416 1.00 93.38 97 LEU A N 1
ATOM 774 C CA . LEU A 1 97 ? -3.163 -10.163 7.965 1.00 93.38 97 LEU A CA 1
ATOM 775 C C . LEU A 1 97 ? -1.853 -9.589 7.404 1.00 93.38 97 LEU A C 1
ATOM 777 O O . LEU A 1 97 ? -1.264 -10.170 6.490 1.00 93.38 97 LEU A O 1
ATOM 781 N N . SER A 1 98 ? -1.356 -8.478 7.953 1.00 94.62 98 SER A N 1
ATOM 782 C CA . SER A 1 98 ? -0.095 -7.886 7.508 1.00 94.62 98 SER A CA 1
ATOM 783 C C . SER A 1 98 ? 1.095 -8.782 7.823 1.00 94.62 98 SER A C 1
ATOM 785 O O . SER A 1 98 ? 2.011 -8.857 7.009 1.00 94.62 98 SER A O 1
ATOM 787 N N . ARG A 1 99 ? 1.068 -9.546 8.923 1.00 94.44 99 ARG A N 1
ATOM 788 C CA . ARG A 1 99 ? 2.082 -10.577 9.190 1.00 94.44 99 ARG A CA 1
ATOM 789 C C . ARG A 1 99 ? 2.117 -11.636 8.084 1.00 94.44 99 ARG A C 1
ATOM 791 O O . ARG A 1 99 ? 3.187 -11.904 7.544 1.00 94.44 99 ARG A O 1
ATOM 798 N N . GLN A 1 100 ? 0.957 -12.163 7.688 1.00 93.62 100 GLN A N 1
ATOM 799 C CA . GLN A 1 100 ? 0.865 -13.169 6.620 1.00 93.62 100 GLN A CA 1
ATOM 800 C C . GLN A 1 100 ? 1.348 -12.617 5.270 1.00 93.62 100 GLN A C 1
ATOM 802 O O . GLN A 1 100 ? 2.128 -13.255 4.564 1.00 93.62 100 GLN A O 1
ATOM 807 N N . ILE A 1 101 ? 0.932 -11.395 4.922 1.00 95.06 101 ILE A N 1
ATOM 808 C CA . ILE A 1 101 ? 1.385 -10.730 3.694 1.00 95.06 101 ILE A CA 1
ATOM 809 C C . ILE A 1 101 ? 2.897 -10.496 3.739 1.00 95.06 101 ILE A C 1
ATOM 811 O O . ILE A 1 101 ? 3.584 -10.723 2.747 1.00 95.06 101 ILE A O 1
ATOM 815 N N . TYR A 1 102 ? 3.433 -10.042 4.870 1.00 94.69 102 TYR A N 1
ATOM 816 C CA . TYR A 1 102 ? 4.858 -9.774 5.028 1.00 94.69 102 TYR A CA 1
ATOM 817 C C . TYR A 1 102 ? 5.705 -11.021 4.767 1.00 94.69 102 TYR A C 1
ATOM 819 O O . TYR A 1 102 ? 6.664 -10.952 3.995 1.00 94.69 102 TYR A O 1
ATOM 827 N N . GLU A 1 103 ? 5.331 -12.157 5.355 1.00 92.94 103 GLU A N 1
ATOM 828 C CA . GLU A 1 103 ? 6.002 -13.439 5.129 1.00 92.94 103 GLU A CA 1
ATOM 829 C C . GLU A 1 103 ? 5.991 -13.813 3.645 1.00 92.94 103 GLU A C 1
ATOM 831 O O . GLU A 1 103 ? 7.033 -14.146 3.072 1.00 92.94 103 GLU A O 1
ATOM 836 N N . GLU A 1 104 ? 4.844 -13.650 2.986 1.00 93.12 104 GLU A N 1
ATOM 837 C CA . GLU A 1 104 ? 4.706 -13.949 1.566 1.00 93.12 104 GLU A CA 1
ATOM 838 C C . GLU A 1 104 ? 5.575 -13.046 0.683 1.00 93.12 104 GLU A C 1
ATOM 840 O O . GLU A 1 104 ? 6.267 -13.506 -0.229 1.00 93.12 104 GLU A O 1
ATOM 845 N N . LEU A 1 105 ? 5.602 -11.745 0.964 1.00 92.94 105 LEU A N 1
ATOM 846 C CA . LEU A 1 105 ? 6.446 -10.799 0.238 1.00 92.94 105 LEU A CA 1
ATOM 847 C C . LEU A 1 105 ? 7.937 -11.089 0.464 1.00 92.94 105 LEU A C 1
ATOM 849 O O . LEU A 1 105 ? 8.748 -10.993 -0.465 1.00 92.94 105 LEU A O 1
ATOM 853 N N . CYS A 1 106 ? 8.305 -11.471 1.689 1.00 91.88 106 CYS A N 1
ATOM 854 C CA . CYS A 1 106 ? 9.662 -11.864 2.038 1.00 91.88 106 CYS A CA 1
ATOM 855 C C . CYS A 1 106 ? 10.121 -13.117 1.281 1.00 91.88 106 CYS A C 1
ATOM 857 O O . CYS A 1 106 ? 11.287 -13.191 0.887 1.00 91.88 106 CYS A O 1
ATOM 859 N N . ASN A 1 107 ? 9.215 -14.067 1.053 1.00 89.62 107 ASN A N 1
ATOM 860 C CA . ASN A 1 107 ? 9.500 -15.305 0.335 1.00 89.62 107 ASN A CA 1
ATOM 861 C C . ASN A 1 107 ? 9.537 -15.107 -1.185 1.00 89.62 107 ASN A C 1
ATOM 863 O O . ASN A 1 107 ? 10.383 -15.686 -1.866 1.00 89.62 107 ASN A O 1
ATOM 867 N N . SER A 1 108 ? 8.645 -14.273 -1.723 1.00 90.50 108 SER A N 1
ATOM 868 C CA . SER A 1 108 ? 8.437 -14.157 -3.169 1.00 90.50 108 SER A CA 1
ATOM 869 C C . SER A 1 108 ? 9.323 -13.111 -3.854 1.00 90.50 108 SER A C 1
ATOM 871 O O . SER A 1 108 ? 9.764 -13.330 -4.986 1.00 90.50 108 SER A O 1
ATOM 873 N N . ILE A 1 109 ? 9.585 -11.962 -3.216 1.00 90.62 109 ILE A N 1
ATOM 874 C CA . ILE A 1 109 ? 10.176 -10.798 -3.910 1.00 90.62 109 ILE A CA 1
ATOM 875 C C . ILE A 1 109 ? 11.283 -10.058 -3.150 1.00 90.62 109 ILE A C 1
ATOM 877 O O . ILE A 1 109 ? 11.811 -9.065 -3.662 1.00 90.62 109 ILE A O 1
ATOM 881 N N . ARG A 1 110 ? 11.684 -10.532 -1.966 1.00 88.75 110 ARG A N 1
ATOM 882 C CA . ARG A 1 110 ? 12.754 -9.907 -1.169 1.00 88.75 110 ARG A CA 1
ATOM 883 C C . ARG A 1 110 ? 14.099 -9.879 -1.891 1.00 88.75 110 ARG A C 1
ATOM 885 O O . ARG A 1 110 ? 14.465 -10.797 -2.620 1.00 88.75 110 ARG A O 1
ATOM 892 N N . GLY A 1 111 ? 14.884 -8.842 -1.597 1.00 85.88 111 GLY A N 1
ATOM 893 C CA . GLY A 1 111 ? 16.303 -8.777 -1.955 1.00 85.88 111 GLY A CA 1
ATOM 894 C C . GLY A 1 111 ? 16.551 -8.451 -3.424 1.00 85.88 111 GLY A C 1
ATOM 895 O O . GLY A 1 111 ? 17.651 -8.656 -3.930 1.00 85.88 111 GLY A O 1
ATOM 896 N N . GLY A 1 112 ? 15.539 -7.948 -4.130 1.00 86.25 112 GLY A N 1
ATOM 897 C CA . GLY A 1 112 ? 15.674 -7.589 -5.529 1.00 86.25 112 GLY A CA 1
ATOM 898 C C . GLY A 1 112 ? 14.714 -6.499 -5.968 1.00 86.25 112 GLY A C 1
ATOM 899 O O . GLY A 1 112 ? 13.769 -6.129 -5.273 1.00 86.25 112 GLY A O 1
ATOM 900 N N . TYR A 1 113 ? 14.976 -5.990 -7.169 1.00 88.38 113 TYR A N 1
ATOM 901 C CA . TYR A 1 113 ? 14.036 -5.137 -7.879 1.00 88.38 113 TYR A CA 1
ATOM 902 C C . TYR A 1 113 ? 12.856 -5.966 -8.399 1.00 88.38 113 TYR A 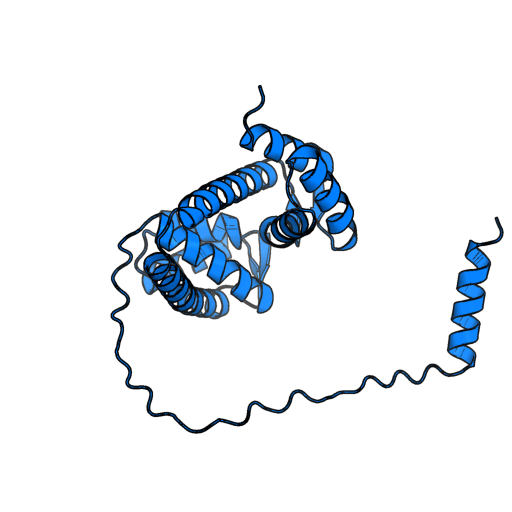C 1
ATOM 904 O O . TYR A 1 113 ? 13.055 -7.053 -8.957 1.00 88.38 113 TYR A O 1
ATOM 912 N N . VAL A 1 114 ? 11.641 -5.450 -8.224 1.00 90.88 114 VAL A N 1
ATOM 913 C CA . VAL A 1 114 ? 10.394 -6.120 -8.602 1.00 90.88 114 VAL A CA 1
ATOM 914 C C . VAL A 1 114 ? 9.982 -5.696 -10.012 1.00 90.88 114 VAL A C 1
ATOM 916 O O . VAL A 1 114 ? 9.473 -4.593 -10.232 1.00 90.88 114 VAL A O 1
ATOM 919 N N . SER A 1 115 ? 10.213 -6.583 -10.980 1.00 91.06 115 SER A N 1
ATOM 920 C CA . SER A 1 115 ? 9.705 -6.454 -12.349 1.00 91.06 115 SER A CA 1
ATOM 921 C C . SER A 1 115 ? 8.215 -6.806 -12.431 1.00 91.06 115 SER A C 1
ATOM 923 O O . SER A 1 115 ? 7.633 -7.310 -11.471 1.00 91.06 115 SER A O 1
ATOM 925 N N . TYR A 1 116 ? 7.599 -6.585 -13.596 1.00 91.75 116 TYR A N 1
ATOM 926 C CA . TYR A 1 116 ? 6.234 -7.048 -13.867 1.00 91.75 116 TYR A CA 1
ATOM 927 C C . TYR A 1 116 ? 6.083 -8.560 -13.681 1.00 91.75 116 TYR A C 1
ATOM 929 O O . TYR A 1 116 ? 5.144 -8.999 -13.033 1.00 91.75 116 TYR A O 1
ATOM 937 N N . GLU A 1 117 ? 7.028 -9.348 -14.193 1.00 93.44 117 GLU A N 1
ATOM 938 C CA . GLU A 1 117 ? 7.010 -10.810 -14.069 1.00 93.44 117 GLU A CA 1
ATOM 939 C C . GLU A 1 117 ? 7.127 -11.260 -12.609 1.00 93.44 117 GLU A C 1
ATOM 941 O O . GLU A 1 117 ? 6.394 -12.144 -12.170 1.00 93.44 117 GLU A O 1
ATOM 946 N N . LYS A 1 118 ? 8.005 -10.613 -11.829 1.00 93.88 118 LYS A N 1
ATOM 947 C CA . LYS A 1 118 ? 8.132 -10.898 -10.394 1.00 93.88 118 LYS A CA 1
ATOM 948 C C . LYS A 1 118 ? 6.869 -10.525 -9.625 1.00 93.88 118 LYS A C 1
ATOM 950 O O . LYS A 1 118 ? 6.429 -11.306 -8.790 1.00 93.88 118 LYS A O 1
ATOM 955 N N . ALA A 1 119 ? 6.280 -9.365 -9.917 1.00 94.81 119 ALA A N 1
ATOM 956 C CA . ALA A 1 119 ? 5.013 -8.951 -9.320 1.00 94.81 119 ALA A CA 1
ATOM 957 C C . ALA A 1 119 ? 3.884 -9.940 -9.657 1.00 94.81 119 ALA A C 1
ATOM 959 O O . ALA A 1 119 ? 3.107 -10.294 -8.777 1.00 94.81 119 ALA A O 1
ATOM 960 N N . ASP A 1 120 ? 3.828 -10.429 -10.898 1.00 95.88 120 ASP A N 1
ATOM 961 C CA . ASP A 1 120 ? 2.836 -11.410 -11.344 1.00 95.88 120 ASP A CA 1
ATOM 962 C C . ASP A 1 120 ? 2.989 -12.766 -10.643 1.00 95.88 120 ASP A C 1
ATOM 964 O O . ASP A 1 120 ? 2.012 -13.350 -10.177 1.00 95.88 120 ASP A O 1
ATOM 968 N N . SER A 1 121 ? 4.227 -13.252 -10.522 1.00 94.19 121 SER A N 1
ATOM 969 C CA . SER A 1 121 ? 4.528 -14.490 -9.800 1.00 94.19 121 SER A CA 1
ATOM 970 C C . SER A 1 121 ? 4.161 -14.381 -8.320 1.00 94.19 121 SER A C 1
ATOM 972 O O . SER A 1 121 ? 3.541 -15.291 -7.772 1.00 94.19 121 SER A O 1
ATOM 974 N N . ALA A 1 122 ? 4.504 -13.261 -7.682 1.00 95.12 122 ALA A N 1
ATOM 975 C CA . ALA A 1 122 ? 4.160 -13.006 -6.289 1.00 95.12 122 ALA A CA 1
ATOM 976 C C . ALA A 1 122 ? 2.645 -12.895 -6.083 1.00 95.12 122 ALA A C 1
ATOM 978 O O . ALA A 1 122 ? 2.121 -13.425 -5.113 1.00 95.12 122 ALA A O 1
ATOM 979 N N . ALA A 1 123 ? 1.923 -12.292 -7.031 1.00 96.75 123 ALA A N 1
ATOM 980 C CA . ALA A 1 123 ? 0.469 -12.197 -6.984 1.00 96.75 123 ALA A CA 1
ATOM 981 C C . ALA A 1 123 ? -0.219 -13.569 -7.010 1.00 96.75 123 ALA A C 1
ATOM 983 O O . ALA A 1 123 ? -1.223 -13.755 -6.328 1.00 96.75 123 ALA A O 1
ATOM 984 N N . LYS A 1 124 ? 0.318 -14.544 -7.759 1.00 95.50 124 LYS A N 1
ATOM 985 C CA . LYS A 1 124 ? -0.205 -15.925 -7.763 1.00 95.50 124 LYS A CA 1
ATOM 986 C C . LYS A 1 124 ? -0.048 -16.582 -6.397 1.00 95.50 124 LYS A C 1
ATOM 988 O O . LYS A 1 124 ? -0.993 -17.193 -5.911 1.00 95.50 124 LYS A O 1
ATOM 993 N N . SER A 1 125 ? 1.124 -16.423 -5.788 1.00 94.00 125 SER A N 1
ATOM 994 C CA . SER A 1 125 ? 1.420 -16.977 -4.465 1.00 94.00 125 SER A CA 1
ATOM 995 C C . SER A 1 125 ? 0.559 -16.322 -3.378 1.00 94.00 125 SER A C 1
ATOM 997 O O . SER A 1 125 ? -0.141 -17.008 -2.640 1.00 94.00 125 SER A O 1
ATOM 999 N N . LEU A 1 126 ? 0.480 -14.987 -3.383 1.00 94.06 126 LEU A N 1
ATOM 1000 C CA . LEU A 1 126 ? -0.371 -14.207 -2.483 1.00 94.06 126 LEU A CA 1
ATOM 1001 C C . LEU A 1 126 ? -1.857 -14.580 -2.614 1.00 94.06 126 LEU A C 1
ATOM 1003 O O . LEU A 1 126 ? -2.545 -14.756 -1.613 1.00 94.06 126 LEU A O 1
ATOM 1007 N N . SER A 1 127 ? -2.345 -14.732 -3.849 1.00 93.38 127 SER A N 1
ATOM 1008 C CA . SER A 1 127 ? -3.720 -15.154 -4.139 1.00 93.38 127 SER A CA 1
ATOM 1009 C C . SER A 1 127 ? -4.030 -16.544 -3.597 1.00 93.38 127 SER A C 1
ATOM 1011 O O . SER A 1 127 ? -5.091 -16.735 -3.009 1.00 93.38 127 SER A O 1
ATOM 1013 N N . ALA A 1 128 ? -3.107 -17.495 -3.756 1.00 90.62 128 ALA A N 1
ATOM 1014 C CA . ALA A 1 128 ? -3.280 -18.855 -3.263 1.00 90.62 128 ALA A CA 1
ATOM 1015 C C . ALA A 1 128 ? -3.254 -18.918 -1.729 1.00 90.62 128 ALA A C 1
ATOM 1017 O O . ALA A 1 128 ? -4.138 -19.529 -1.133 1.00 90.62 128 ALA A O 1
ATOM 1018 N N . ASN A 1 129 ? -2.278 -18.255 -1.101 1.00 90.06 129 ASN A N 1
ATOM 1019 C CA . ASN A 1 129 ? -2.063 -18.335 0.343 1.00 90.06 129 ASN A CA 1
ATOM 1020 C C . ASN A 1 129 ? -3.140 -17.594 1.127 1.00 90.06 129 ASN A C 1
ATOM 1022 O O . ASN A 1 129 ? -3.659 -18.119 2.106 1.00 90.06 129 ASN A O 1
ATOM 1026 N N . LEU A 1 130 ? -3.519 -16.401 0.669 1.00 89.50 130 LEU A N 1
ATOM 1027 C CA . LEU A 1 130 ? -4.529 -15.610 1.357 1.00 89.50 130 LEU A CA 1
ATOM 1028 C C . LEU A 1 130 ? -5.953 -15.908 0.865 1.00 89.50 130 LEU A C 1
ATOM 1030 O O . LEU A 1 130 ? -6.906 -15.439 1.473 1.00 89.50 130 LEU A O 1
ATOM 1034 N N . GLN A 1 131 ? -6.121 -16.684 -0.210 1.00 89.88 131 GLN A N 1
ATOM 1035 C CA . GLN A 1 131 ? -7.420 -17.017 -0.814 1.00 89.88 131 GLN A CA 1
ATOM 1036 C C . GLN A 1 131 ? -8.196 -15.802 -1.365 1.00 89.88 131 GLN A C 1
ATOM 1038 O O . GLN A 1 131 ? -9.427 -15.770 -1.348 1.00 89.88 131 GLN A O 1
ATOM 1043 N N . ILE A 1 132 ? -7.487 -14.807 -1.911 1.00 90.25 132 ILE A N 1
ATOM 1044 C CA . ILE A 1 132 ? -8.094 -13.684 -2.654 1.00 90.25 132 ILE A CA 1
ATOM 1045 C C . ILE A 1 132 ? -8.109 -13.925 -4.158 1.00 90.25 132 ILE A C 1
ATOM 1047 O O . ILE A 1 132 ? -7.215 -14.596 -4.677 1.00 90.25 132 ILE A O 1
ATOM 1051 N N . PRO A 1 133 ? -9.050 -13.309 -4.901 1.00 94.12 133 PRO A N 1
ATOM 1052 C CA . PRO A 1 133 ? -9.026 -13.311 -6.357 1.00 94.12 133 PRO A CA 1
ATOM 1053 C C . PRO A 1 133 ? -7.679 -12.838 -6.914 1.00 94.12 133 PRO A C 1
ATOM 1055 O O . PRO A 1 133 ? -7.183 -11.768 -6.549 1.00 94.12 133 PRO A O 1
ATOM 1058 N N . TYR A 1 134 ? -7.116 -13.616 -7.840 1.00 94.00 134 TYR A N 1
ATOM 1059 C CA . TYR A 1 134 ? -5.807 -13.341 -8.436 1.00 94.00 134 TYR A CA 1
ATOM 1060 C C . TYR A 1 134 ? -5.725 -11.960 -9.090 1.00 94.00 134 TYR A C 1
ATOM 1062 O O . TYR A 1 134 ? -4.729 -11.267 -8.902 1.00 94.00 134 TYR A O 1
ATOM 1070 N N . ASP A 1 135 ? -6.774 -11.518 -9.787 1.00 93.88 135 ASP A N 1
ATOM 1071 C CA . ASP A 1 135 ? -6.784 -10.197 -10.426 1.00 93.88 135 ASP A CA 1
ATOM 1072 C C . ASP A 1 135 ? -6.583 -9.069 -9.408 1.00 93.88 135 ASP A C 1
ATOM 1074 O O . ASP A 1 135 ? -5.865 -8.105 -9.677 1.00 93.88 135 ASP A O 1
ATOM 1078 N N . PHE A 1 136 ? -7.147 -9.223 -8.207 1.00 93.56 136 PHE A N 1
ATOM 1079 C CA . PHE A 1 136 ? -6.959 -8.262 -7.129 1.00 93.56 136 PHE A CA 1
ATOM 1080 C C . PHE A 1 136 ? -5.578 -8.378 -6.480 1.00 93.56 136 PHE A C 1
ATOM 1082 O O . PHE A 1 136 ? -4.930 -7.362 -6.250 1.00 93.56 136 PHE A O 1
ATOM 1089 N N . ALA A 1 137 ? -5.082 -9.595 -6.237 1.00 93.88 137 ALA A N 1
ATOM 1090 C CA . ALA A 1 137 ? -3.709 -9.788 -5.762 1.00 93.88 137 ALA A CA 1
ATOM 1091 C C . ALA A 1 137 ? -2.690 -9.165 -6.734 1.00 93.88 137 ALA A C 1
ATOM 1093 O O . ALA A 1 137 ? -1.733 -8.511 -6.323 1.00 93.88 137 ALA A O 1
ATOM 1094 N N . ARG A 1 138 ? -2.929 -9.311 -8.040 1.00 95.19 138 ARG A N 1
ATOM 1095 C CA . ARG A 1 138 ? -2.111 -8.724 -9.101 1.00 95.19 138 ARG A CA 1
ATOM 1096 C C . ARG A 1 138 ? -2.157 -7.201 -9.069 1.00 95.19 138 ARG A C 1
ATOM 1098 O O . ARG A 1 138 ? -1.105 -6.578 -9.163 1.00 95.19 138 ARG A O 1
ATOM 1105 N N . GLU A 1 139 ? -3.335 -6.610 -8.895 1.00 93.69 139 GLU A N 1
ATOM 1106 C CA . GLU A 1 139 ? -3.501 -5.164 -8.696 1.00 93.69 139 GLU A CA 1
ATOM 1107 C C . GLU A 1 139 ? -2.673 -4.662 -7.497 1.00 93.69 139 GLU A C 1
ATOM 1109 O O . GLU A 1 139 ? -1.858 -3.753 -7.655 1.00 93.69 139 GLU A O 1
ATOM 1114 N N . LEU A 1 140 ? -2.770 -5.324 -6.335 1.00 94.06 140 LEU A N 1
ATOM 1115 C CA . LEU A 1 140 ? -1.982 -4.982 -5.141 1.00 94.06 140 LEU A CA 1
ATOM 1116 C C . LEU A 1 140 ? -0.471 -5.021 -5.419 1.00 94.06 140 LEU A C 1
ATOM 1118 O O . LEU A 1 140 ? 0.260 -4.082 -5.086 1.00 94.06 140 LEU A O 1
ATOM 1122 N N . MET A 1 141 ? 0.016 -6.085 -6.062 1.00 94.50 141 MET A N 1
ATOM 1123 C CA . MET A 1 141 ? 1.442 -6.216 -6.368 1.00 94.50 141 MET A CA 1
ATOM 1124 C C . MET A 1 141 ? 1.933 -5.135 -7.336 1.00 94.50 141 MET A C 1
ATOM 1126 O O . MET A 1 141 ? 3.050 -4.630 -7.181 1.00 94.50 141 MET A O 1
ATOM 1130 N N . LEU A 1 142 ? 1.117 -4.744 -8.314 1.00 91.94 142 LEU A N 1
ATOM 1131 C CA . LEU A 1 142 ? 1.468 -3.676 -9.250 1.00 91.94 142 LEU A CA 1
ATOM 1132 C C . LEU A 1 142 ? 1.490 -2.297 -8.576 1.00 91.94 142 LEU A C 1
ATOM 1134 O O . LEU A 1 142 ? 2.403 -1.511 -8.834 1.00 91.94 142 LEU A O 1
ATOM 1138 N N . ASP A 1 143 ? 0.549 -2.030 -7.677 1.00 90.12 143 ASP A N 1
ATOM 1139 C CA . ASP A 1 143 ? 0.412 -0.732 -7.015 1.00 90.12 143 ASP A CA 1
ATOM 1140 C C . ASP A 1 143 ? 1.509 -0.476 -5.972 1.00 90.12 143 ASP A C 1
ATOM 1142 O O . ASP A 1 143 ? 2.126 0.606 -5.916 1.00 90.12 143 ASP A O 1
ATOM 1146 N N . TYR A 1 144 ? 1.783 -1.486 -5.144 1.00 89.75 144 TYR A N 1
ATOM 1147 C CA . TYR A 1 144 ? 2.673 -1.340 -3.997 1.00 89.75 144 TYR A CA 1
ATOM 1148 C C . TYR A 1 144 ? 4.092 -1.828 -4.281 1.00 89.75 144 TYR A C 1
ATOM 1150 O O . TYR A 1 144 ? 5.041 -1.158 -3.859 1.00 89.75 144 TYR A O 1
ATOM 1158 N N . ALA A 1 145 ? 4.262 -2.933 -5.017 1.00 89.25 145 ALA A N 1
ATOM 1159 C CA . ALA A 1 145 ? 5.554 -3.609 -5.123 1.00 89.25 145 ALA A CA 1
ATOM 1160 C C . ALA A 1 145 ? 6.318 -3.366 -6.427 1.00 89.25 145 ALA A C 1
ATOM 1162 O O . ALA A 1 145 ? 7.537 -3.179 -6.390 1.00 89.25 145 ALA A O 1
ATOM 1163 N N . ARG A 1 146 ? 5.636 -3.341 -7.575 1.00 89.19 146 ARG A N 1
ATOM 1164 C CA . ARG A 1 146 ? 6.288 -3.205 -8.883 1.00 89.19 146 ARG A CA 1
ATOM 1165 C C . ARG A 1 146 ? 7.111 -1.918 -8.975 1.00 89.19 146 ARG A C 1
ATOM 1167 O O . ARG A 1 146 ? 6.695 -0.829 -8.585 1.00 89.19 146 ARG A O 1
ATOM 1174 N N . GLY A 1 147 ? 8.297 -2.054 -9.559 1.00 83.25 147 GLY A N 1
ATOM 1175 C CA . GLY A 1 147 ? 9.183 -0.938 -9.855 1.00 83.25 147 GLY A CA 1
ATOM 1176 C C . GLY A 1 147 ? 10.048 -0.476 -8.680 1.00 83.25 147 GLY A C 1
ATOM 1177 O O . GLY A 1 147 ? 10.651 0.595 -8.772 1.00 83.25 147 GLY A O 1
ATOM 1178 N N . LYS A 1 148 ? 10.117 -1.260 -7.597 1.00 81.12 148 LYS A N 1
ATOM 1179 C CA . LYS A 1 148 ? 10.897 -0.957 -6.392 1.00 81.12 148 LYS A CA 1
ATOM 1180 C C . LYS A 1 148 ? 11.880 -2.063 -6.052 1.00 81.12 148 LYS A C 1
ATOM 1182 O O . LYS A 1 148 ? 11.683 -3.219 -6.417 1.00 81.12 148 LYS A O 1
ATOM 1187 N N . TYR A 1 149 ? 12.919 -1.694 -5.310 1.00 84.69 149 TYR A N 1
ATOM 1188 C CA . TYR A 1 149 ? 13.741 -2.652 -4.582 1.00 84.69 149 TYR A CA 1
ATOM 1189 C C . TYR A 1 149 ? 13.042 -3.048 -3.279 1.00 84.69 149 TYR A C 1
ATOM 1191 O O . TYR A 1 149 ? 12.613 -2.173 -2.527 1.00 84.69 149 TYR A O 1
ATOM 1199 N N . TYR A 1 150 ? 12.935 -4.349 -3.015 1.00 85.69 150 TYR A N 1
ATOM 1200 C CA . TYR A 1 150 ? 12.187 -4.877 -1.876 1.00 85.69 150 TYR A CA 1
ATOM 1201 C C . TYR A 1 150 ? 13.111 -5.262 -0.708 1.00 85.69 150 TYR A C 1
ATOM 1203 O O . TYR A 1 150 ? 13.650 -6.372 -0.649 1.00 85.69 150 TYR A O 1
ATOM 1211 N N . SER A 1 151 ? 13.322 -4.314 0.212 1.00 86.62 151 SER A N 1
ATOM 1212 C CA . SER A 1 151 ? 13.989 -4.544 1.506 1.00 86.62 151 SER A CA 1
ATOM 1213 C C . SER A 1 151 ? 13.011 -5.060 2.572 1.00 86.62 151 SER A C 1
ATOM 1215 O O . SER A 1 151 ? 11.801 -5.050 2.356 1.00 86.62 151 SER A O 1
ATOM 1217 N N . TYR A 1 152 ? 13.528 -5.456 3.740 1.00 83.69 152 TYR A N 1
ATOM 1218 C CA . TYR A 1 152 ? 12.708 -5.825 4.902 1.00 83.69 152 TYR A CA 1
ATOM 1219 C C . TYR A 1 152 ? 11.752 -4.701 5.327 1.00 83.69 152 TYR A C 1
ATOM 1221 O O . TYR A 1 152 ? 10.546 -4.921 5.403 1.00 83.69 152 TYR A O 1
ATOM 1229 N N . ASP A 1 153 ? 12.264 -3.480 5.495 1.00 83.81 153 ASP A N 1
ATOM 1230 C CA . ASP A 1 153 ? 11.443 -2.321 5.878 1.00 83.81 153 ASP A CA 1
ATOM 1231 C C . ASP A 1 153 ? 10.344 -2.030 4.850 1.00 83.81 153 ASP A C 1
ATOM 1233 O O . ASP A 1 153 ? 9.212 -1.691 5.192 1.00 83.81 153 ASP A O 1
ATOM 1237 N N . THR A 1 154 ? 10.680 -2.195 3.567 1.00 84.31 154 THR A N 1
ATOM 1238 C CA . THR A 1 154 ? 9.748 -1.981 2.455 1.00 84.31 154 THR A CA 1
ATOM 1239 C C . THR A 1 154 ? 8.637 -3.029 2.471 1.00 84.31 154 THR A C 1
ATOM 1241 O O . THR A 1 154 ? 7.470 -2.685 2.294 1.00 84.31 154 THR A O 1
ATOM 1244 N N . ALA A 1 155 ? 8.988 -4.293 2.722 1.00 87.62 155 ALA A N 1
ATOM 1245 C CA . ALA A 1 155 ? 8.025 -5.380 2.834 1.00 87.62 155 ALA A CA 1
ATOM 1246 C C . ALA A 1 155 ? 7.068 -5.172 4.008 1.00 87.62 155 ALA A C 1
ATOM 1248 O O . ALA A 1 155 ? 5.862 -5.286 3.824 1.00 87.62 155 ALA A O 1
ATOM 1249 N N . SER A 1 156 ? 7.585 -4.803 5.182 1.00 87.88 156 SER A N 1
ATOM 1250 C CA . SER A 1 156 ? 6.761 -4.545 6.370 1.00 87.88 156 SER A CA 1
ATOM 1251 C C . SER A 1 156 ? 5.784 -3.385 6.145 1.00 87.88 156 SER A C 1
ATOM 1253 O O . SER A 1 156 ? 4.583 -3.508 6.392 1.00 87.88 156 SER A O 1
ATOM 1255 N N . SER A 1 157 ? 6.269 -2.274 5.578 1.00 86.69 157 SER A N 1
ATOM 1256 C CA . SER A 1 157 ? 5.423 -1.118 5.273 1.00 86.69 157 SER A CA 1
ATOM 1257 C C . SER A 1 157 ? 4.303 -1.461 4.286 1.00 86.69 157 SER A C 1
ATOM 1259 O O . SER A 1 157 ? 3.151 -1.099 4.523 1.00 86.69 157 SER A O 1
ATOM 1261 N N . TYR A 1 158 ? 4.604 -2.180 3.201 1.00 89.62 158 TYR A N 1
ATOM 1262 C CA . TYR A 1 158 ? 3.588 -2.521 2.201 1.00 89.62 158 TYR A CA 1
ATOM 1263 C C . TYR A 1 158 ? 2.663 -3.644 2.626 1.00 89.62 158 TYR A C 1
ATOM 1265 O O . TYR A 1 158 ? 1.511 -3.633 2.204 1.00 89.62 158 TYR A O 1
ATOM 1273 N N . ALA A 1 159 ? 3.107 -4.548 3.493 1.00 93.44 159 ALA A N 1
ATOM 1274 C CA . ALA A 1 159 ? 2.232 -5.561 4.051 1.00 93.44 159 ALA A CA 1
ATOM 1275 C C . ALA A 1 159 ? 1.062 -4.936 4.824 1.00 93.44 159 ALA A C 1
ATOM 1277 O O . ALA A 1 159 ? -0.080 -5.335 4.614 1.00 93.44 159 ALA A O 1
ATOM 1278 N N . ASN A 1 160 ? 1.317 -3.898 5.630 1.00 92.12 160 ASN A N 1
ATOM 1279 C CA . ASN A 1 160 ? 0.251 -3.159 6.318 1.00 92.12 160 ASN A CA 1
ATOM 1280 C C . ASN A 1 160 ? -0.710 -2.478 5.332 1.00 92.12 160 ASN A C 1
ATOM 1282 O O . ASN A 1 160 ? -1.920 -2.640 5.444 1.00 92.12 160 ASN A O 1
ATOM 1286 N N . MET A 1 161 ? -0.185 -1.779 4.321 1.00 91.19 161 MET A N 1
ATOM 1287 C CA . MET A 1 161 ? -1.025 -1.094 3.325 1.00 91.19 161 MET A CA 1
ATOM 1288 C C . MET A 1 161 ? -1.862 -2.071 2.483 1.00 91.19 161 MET A C 1
ATOM 1290 O O . MET A 1 161 ? -2.992 -1.766 2.105 1.00 91.19 161 MET A O 1
ATOM 1294 N N . MET A 1 162 ? -1.310 -3.244 2.162 1.00 94.19 162 MET A N 1
ATOM 1295 C CA . MET A 1 162 ? -2.043 -4.303 1.470 1.00 94.19 162 MET A CA 1
ATOM 1296 C C . MET A 1 162 ? -3.117 -4.913 2.376 1.00 94.19 162 MET A C 1
ATOM 1298 O O . MET A 1 162 ? -4.225 -5.139 1.899 1.00 94.19 162 MET A O 1
ATOM 1302 N N . ALA A 1 163 ? -2.818 -5.141 3.660 1.00 93.50 163 ALA A N 1
ATOM 1303 C CA . ALA A 1 163 ? -3.774 -5.670 4.631 1.00 93.50 163 ALA A CA 1
ATOM 1304 C C . ALA A 1 163 ? -4.990 -4.750 4.790 1.00 93.50 163 ALA A C 1
ATOM 1306 O O . ALA A 1 163 ? -6.123 -5.221 4.703 1.00 93.50 163 ALA A O 1
ATOM 1307 N N . GLU A 1 164 ? -4.757 -3.442 4.948 1.00 90.81 164 GLU A N 1
ATOM 1308 C CA . GLU A 1 164 ? -5.814 -2.423 4.987 1.00 90.81 164 GLU A CA 1
ATOM 1309 C C . GLU A 1 164 ? -6.725 -2.542 3.760 1.00 90.81 164 GLU A C 1
ATOM 1311 O O . GLU A 1 164 ? -7.924 -2.785 3.889 1.00 90.81 164 GLU A O 1
ATOM 1316 N N . ARG A 1 165 ? -6.140 -2.498 2.558 1.00 90.88 165 ARG A N 1
ATOM 1317 C CA . ARG A 1 165 ? -6.903 -2.533 1.304 1.00 90.88 165 ARG A CA 1
ATOM 1318 C C . ARG A 1 165 ? -7.633 -3.857 1.065 1.00 90.88 165 ARG A C 1
ATOM 1320 O O . ARG A 1 165 ? -8.681 -3.881 0.417 1.00 90.88 165 ARG A O 1
ATOM 1327 N N . ILE A 1 166 ? -7.089 -4.970 1.552 1.00 91.38 166 ILE A N 1
ATOM 1328 C CA . ILE A 1 166 ? -7.752 -6.274 1.490 1.00 91.38 166 ILE A CA 1
ATOM 1329 C C . ILE A 1 166 ? -8.990 -6.285 2.392 1.00 91.38 166 ILE A C 1
ATOM 1331 O O . ILE A 1 166 ? -10.061 -6.673 1.925 1.00 91.38 166 ILE A O 1
ATOM 1335 N N . LEU A 1 167 ? -8.864 -5.837 3.644 1.00 88.81 167 LEU A N 1
ATOM 1336 C CA . LEU A 1 167 ? -9.978 -5.796 4.597 1.00 88.81 167 LEU A CA 1
ATOM 1337 C C . LEU A 1 167 ? -11.069 -4.807 4.175 1.00 88.81 167 LEU A C 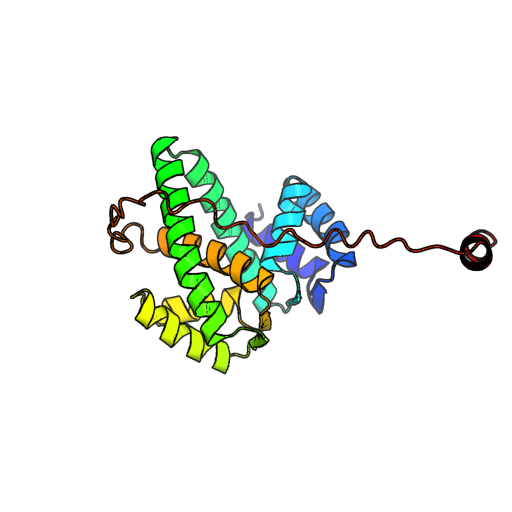1
ATOM 1339 O O . LEU A 1 167 ? -12.244 -5.069 4.398 1.00 88.81 167 LEU A O 1
ATOM 1343 N N . GLU A 1 168 ? -10.697 -3.706 3.523 1.00 84.25 168 GLU A N 1
ATOM 1344 C CA . GLU A 1 168 ? -11.647 -2.755 2.932 1.00 84.25 168 GLU A CA 1
ATOM 1345 C C . GLU A 1 168 ? -12.463 -3.382 1.799 1.00 84.25 168 GLU A C 1
ATOM 1347 O O . GLU A 1 168 ? -13.677 -3.205 1.718 1.00 84.25 168 GLU A O 1
ATOM 1352 N N . LYS A 1 169 ? -11.801 -4.114 0.895 1.00 85.06 169 LYS A N 1
ATOM 1353 C CA . LYS A 1 169 ? -12.476 -4.724 -0.257 1.00 85.06 169 LYS A CA 1
ATOM 1354 C C . LYS A 1 169 ? -13.300 -5.948 0.136 1.00 85.06 169 LYS A C 1
ATOM 1356 O O . LYS A 1 169 ? -14.307 -6.243 -0.507 1.00 85.06 169 LYS A O 1
ATOM 1361 N N . TYR A 1 170 ? -12.866 -6.656 1.170 1.00 81.81 170 TYR A N 1
ATOM 1362 C CA . TYR A 1 170 ? -13.510 -7.850 1.690 1.00 81.81 170 TYR A CA 1
ATOM 1363 C C . TYR A 1 170 ? -13.715 -7.673 3.198 1.00 81.81 170 TYR A C 1
ATOM 1365 O O . TYR A 1 170 ? -12.958 -8.217 4.001 1.00 81.81 170 TYR A O 1
ATOM 1373 N N . GLU A 1 171 ? -14.765 -6.935 3.584 1.00 63.38 171 GLU A N 1
ATOM 1374 C CA . GLU A 1 171 ? -15.150 -6.726 4.997 1.00 63.38 171 GLU A CA 1
ATOM 1375 C C . GLU A 1 171 ? -15.193 -8.054 5.783 1.00 63.38 171 GLU A C 1
ATOM 1377 O O . GLU A 1 171 ? -14.755 -8.140 6.936 1.00 63.38 171 GLU A O 1
ATOM 1382 N N . ASN A 1 172 ? -15.626 -9.117 5.093 1.00 53.91 172 ASN A N 1
ATOM 1383 C CA . ASN A 1 172 ? -15.673 -10.503 5.551 1.00 53.91 172 ASN A CA 1
ATOM 1384 C C . ASN A 1 172 ? -14.547 -11.352 4.946 1.00 53.91 172 ASN A C 1
ATOM 1386 O O . ASN A 1 172 ? -14.803 -12.458 4.464 1.00 53.91 172 ASN A O 1
ATOM 1390 N N . TYR A 1 173 ? -13.308 -10.849 4.933 1.00 53.88 173 TYR A N 1
ATOM 1391 C CA . TYR A 1 173 ? -12.145 -11.726 4.786 1.00 53.88 173 TYR A CA 1
ATOM 1392 C C . TYR A 1 173 ? -12.353 -12.920 5.708 1.00 53.88 173 TYR A C 1
ATOM 1394 O O . TYR A 1 173 ? -12.714 -12.640 6.860 1.00 53.88 173 TYR A O 1
ATOM 1402 N N . PRO A 1 174 ? -12.235 -14.180 5.221 1.00 51.12 174 PRO A N 1
ATOM 1403 C CA . PRO A 1 174 ? -12.571 -15.355 6.016 1.00 51.12 174 PRO A CA 1
ATOM 1404 C C . PRO A 1 174 ? -11.984 -15.126 7.390 1.00 51.12 174 PRO A C 1
ATOM 1406 O O . PRO A 1 174 ? -10.792 -14.819 7.452 1.00 51.12 174 PRO A O 1
ATOM 1409 N N . ASN A 1 175 ? -12.853 -15.117 8.417 1.00 43.91 175 ASN A N 1
ATOM 1410 C CA . ASN A 1 175 ? -12.446 -14.966 9.808 1.00 43.91 175 ASN A CA 1
ATOM 1411 C C . ASN A 1 175 ? -11.193 -15.815 9.923 1.00 43.91 175 ASN A C 1
ATOM 1413 O O . ASN A 1 175 ? -11.295 -17.040 9.827 1.00 43.91 175 ASN A O 1
ATOM 1417 N N . ILE A 1 176 ? -10.027 -15.163 10.007 1.00 46.91 176 ILE A N 1
ATOM 1418 C CA . ILE A 1 176 ? -8.842 -15.803 10.543 1.00 46.91 176 ILE A CA 1
ATOM 1419 C C . ILE A 1 176 ? -9.405 -16.215 11.879 1.00 46.91 176 ILE A C 1
ATOM 1421 O O . ILE A 1 176 ? -9.780 -15.334 12.661 1.00 46.91 176 ILE A O 1
ATOM 1425 N N . GLN A 1 177 ? -9.716 -17.509 12.010 1.00 37.03 177 GLN A N 1
ATOM 1426 C CA . GLN A 1 177 ? -10.211 -18.030 13.261 1.00 37.03 177 GLN A CA 1
ATOM 1427 C C . GLN A 1 177 ? -9.219 -17.459 14.252 1.00 37.03 177 GLN A C 1
ATOM 1429 O O . GLN A 1 177 ? -8.006 -17.537 14.032 1.00 37.03 177 GLN A O 1
ATOM 1434 N N . GLU A 1 178 ? -9.739 -16.711 15.221 1.00 38.53 178 GLU A N 1
ATOM 1435 C CA . GLU A 1 178 ? -8.993 -16.498 16.435 1.00 38.53 178 GLU A CA 1
ATOM 1436 C C . GLU A 1 178 ? -8.798 -17.922 16.933 1.00 38.53 178 GLU A C 1
ATOM 1438 O O . GLU A 1 178 ? -9.659 -18.479 17.608 1.00 38.53 178 GLU A O 1
ATOM 1443 N N . ASP A 1 179 ? -7.743 -18.572 16.445 1.00 37.50 179 ASP A N 1
ATOM 1444 C CA . ASP A 1 179 ? -7.115 -19.634 17.168 1.00 37.50 179 ASP A CA 1
ATOM 1445 C C . ASP A 1 179 ? -6.799 -18.909 18.468 1.00 37.50 179 ASP A C 1
ATOM 1447 O O . ASP A 1 179 ? -5.937 -18.025 18.541 1.00 37.50 179 ASP A O 1
ATOM 1451 N N . GLU A 1 180 ? -7.651 -19.159 19.460 1.00 38.44 180 GLU A N 1
ATOM 1452 C CA . GLU A 1 180 ? -7.306 -19.069 20.861 1.00 38.44 180 GLU A CA 1
ATOM 1453 C C . GLU A 1 180 ? -6.135 -20.039 21.046 1.00 38.44 180 GLU A C 1
ATOM 1455 O O . GLU A 1 180 ? -6.252 -21.087 21.673 1.00 38.44 180 GLU A O 1
ATOM 1460 N N . ASP A 1 181 ? -4.992 -19.713 20.445 1.00 40.31 181 ASP A N 1
ATOM 1461 C CA . ASP A 1 181 ? -3.721 -20.121 20.968 1.00 40.31 181 ASP A CA 1
ATOM 1462 C C . ASP A 1 181 ? -3.700 -19.432 22.331 1.00 40.31 181 ASP A C 1
ATOM 1464 O O . ASP A 1 181 ? -3.416 -18.235 22.460 1.00 40.31 181 ASP A O 1
ATOM 1468 N N . GLU A 1 182 ? -4.119 -20.186 23.350 1.00 43.53 182 GLU A N 1
ATOM 1469 C CA . GLU A 1 182 ? -3.556 -20.085 24.683 1.00 43.53 182 GLU A CA 1
ATOM 1470 C C . GLU A 1 182 ? -2.042 -20.031 24.478 1.00 43.53 182 GLU A C 1
ATOM 1472 O O . GLU A 1 182 ? -1.358 -21.048 24.387 1.00 43.53 182 GLU A O 1
ATOM 1477 N N . PHE A 1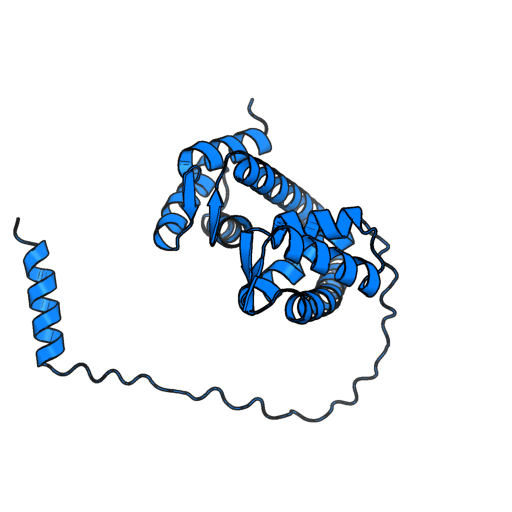 183 ? -1.519 -18.817 24.319 1.00 37.34 183 PHE A N 1
ATOM 1478 C CA . PHE A 1 183 ? -0.113 -18.559 24.498 1.00 37.34 183 PHE A CA 1
ATOM 1479 C C . PHE A 1 183 ? 0.142 -18.886 25.964 1.00 37.34 183 PHE A C 1
ATOM 1481 O O . PHE A 1 183 ? -0.069 -18.058 26.852 1.00 37.34 183 PHE A O 1
ATOM 1488 N N . GLU A 1 184 ? 0.575 -20.120 26.219 1.00 42.22 184 GLU A N 1
ATOM 1489 C CA . GLU A 1 184 ? 1.516 -20.350 27.297 1.00 42.22 184 GLU A CA 1
ATOM 1490 C C . GLU A 1 184 ? 2.582 -19.263 27.135 1.00 42.22 184 GLU A C 1
ATOM 1492 O O . GLU A 1 184 ? 3.152 -19.096 26.053 1.00 42.22 184 GLU A O 1
ATOM 1497 N N . GLU A 1 185 ? 2.760 -18.444 28.173 1.00 39.88 185 GLU A N 1
ATOM 1498 C CA . GLU A 1 185 ? 3.879 -17.518 28.281 1.00 39.88 185 GLU A CA 1
ATOM 1499 C C . GLU A 1 185 ? 5.169 -18.348 28.193 1.00 39.88 185 GLU A C 1
ATOM 1501 O O . GLU A 1 185 ? 5.755 -18.734 29.205 1.00 39.88 185 GLU A O 1
ATOM 1506 N N . GLU A 1 186 ? 5.614 -18.669 26.977 1.00 41.41 186 GLU A N 1
ATOM 1507 C CA . GLU A 1 186 ? 6.968 -19.127 26.747 1.00 41.41 186 GLU A CA 1
ATOM 1508 C C . GLU A 1 186 ? 7.860 -17.937 27.075 1.00 41.41 186 GLU A C 1
ATOM 1510 O O . GLU A 1 186 ? 7.953 -16.951 26.341 1.00 41.41 186 GLU A O 1
ATOM 1515 N N . SER A 1 187 ? 8.414 -18.044 28.282 1.00 46.41 187 SER A N 1
ATOM 1516 C CA . SER A 1 187 ? 9.457 -17.240 28.895 1.00 46.41 187 SER A CA 1
ATOM 1517 C C . SER A 1 187 ? 10.225 -16.392 27.895 1.00 46.41 187 SER A C 1
ATOM 1519 O O . SER A 1 187 ? 10.796 -16.942 26.954 1.00 46.41 187 SER A O 1
ATOM 1521 N N . GLU A 1 188 ? 10.275 -15.089 28.181 1.00 41.31 188 GLU A N 1
ATOM 1522 C CA . GLU A 1 188 ? 11.196 -14.090 27.639 1.00 41.31 188 GLU A CA 1
ATOM 1523 C C . GLU A 1 188 ? 12.438 -14.727 26.999 1.00 41.31 188 GLU A C 1
ATOM 1525 O O . GLU A 1 188 ? 13.469 -14.933 27.642 1.00 41.31 188 GLU A O 1
ATOM 1530 N N . ALA A 1 189 ? 12.346 -15.049 25.708 1.00 40.22 189 ALA A N 1
ATOM 1531 C CA . ALA A 1 189 ? 13.535 -15.270 24.920 1.00 40.22 189 ALA A CA 1
ATOM 1532 C C . ALA A 1 189 ? 14.220 -13.909 24.883 1.00 40.22 189 ALA A C 1
ATOM 1534 O O . ALA A 1 189 ? 13.703 -12.971 24.270 1.00 40.22 189 ALA A O 1
ATOM 1535 N N . GLU A 1 190 ? 15.334 -13.793 25.609 1.00 38.31 1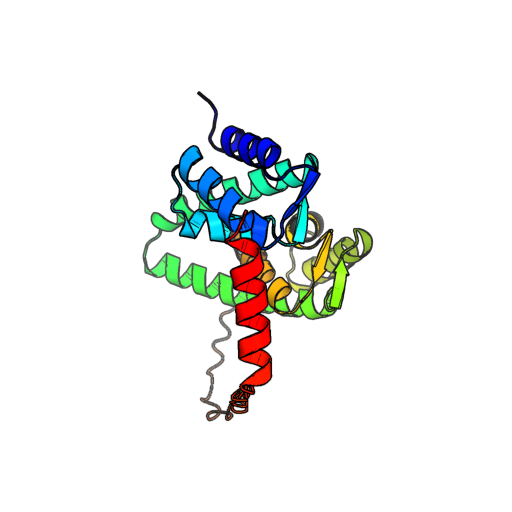90 GLU A N 1
ATOM 1536 C CA . GLU A 1 190 ? 16.258 -12.674 25.515 1.00 38.31 190 GLU A CA 1
ATOM 1537 C C . GLU A 1 190 ? 16.452 -12.366 24.031 1.00 38.31 190 GLU A C 1
ATOM 1539 O O . GLU A 1 190 ? 17.126 -13.094 23.295 1.00 38.31 190 GLU A O 1
ATOM 1544 N N . TYR A 1 191 ? 15.823 -11.281 23.577 1.00 39.69 191 TYR A N 1
ATOM 1545 C CA . TYR A 1 191 ? 16.198 -10.654 22.327 1.00 39.69 191 TYR A CA 1
ATOM 1546 C C . TYR A 1 191 ? 17.717 -10.500 22.384 1.00 39.69 191 TYR A C 1
ATOM 1548 O O . TYR A 1 191 ? 18.215 -10.029 23.414 1.00 39.69 191 TYR A O 1
ATOM 1556 N N . PRO A 1 192 ? 18.476 -10.884 21.340 1.00 39.81 192 PRO A N 1
ATOM 1557 C CA . PRO A 1 192 ? 19.882 -10.538 21.303 1.00 39.81 192 PRO A CA 1
ATOM 1558 C C . PRO A 1 192 ? 19.944 -9.033 21.527 1.00 39.81 192 PRO A C 1
ATOM 1560 O O . PRO A 1 192 ? 19.379 -8.274 20.735 1.00 39.81 192 PRO A O 1
ATOM 1563 N N . GLN A 1 193 ? 20.541 -8.631 22.656 1.00 40.62 193 GLN A N 1
ATOM 1564 C CA . GLN A 1 193 ? 20.844 -7.240 22.944 1.00 40.62 193 GLN A CA 1
ATOM 1565 C C . GLN A 1 193 ? 21.411 -6.681 21.653 1.00 40.62 193 GLN A C 1
ATOM 1567 O O . GLN A 1 193 ? 22.427 -7.173 21.150 1.00 40.62 193 GLN A O 1
ATOM 1572 N N . PHE A 1 194 ? 20.700 -5.716 21.070 1.00 33.75 194 PHE A N 1
ATOM 1573 C CA . PHE A 1 194 ? 21.277 -4.911 20.017 1.00 33.75 194 PHE A CA 1
ATOM 1574 C C . PHE A 1 194 ? 22.638 -4.492 20.545 1.00 33.75 194 PHE A C 1
ATOM 1576 O O . PHE A 1 194 ? 22.731 -3.948 21.644 1.00 33.75 194 PHE A O 1
ATOM 1583 N N . CYS A 1 195 ? 23.698 -4.848 19.819 1.00 32.38 195 CYS A N 1
ATOM 1584 C CA . CYS A 1 195 ? 25.003 -4.326 20.139 1.00 32.38 195 CYS A CA 1
ATOM 1585 C C . CYS A 1 195 ? 24.849 -2.807 20.162 1.00 32.38 195 CYS A C 1
ATOM 1587 O O . CYS A 1 195 ? 24.647 -2.198 19.108 1.00 32.38 195 CYS A O 1
ATOM 1589 N N . ASP A 1 196 ? 24.960 -2.219 21.351 1.00 34.47 196 ASP A N 1
ATOM 1590 C CA . ASP A 1 196 ? 25.424 -0.856 21.535 1.00 34.47 196 ASP A CA 1
ATOM 1591 C C . ASP A 1 196 ? 26.832 -0.804 20.941 1.00 34.47 196 ASP A C 1
ATOM 1593 O O . ASP A 1 196 ? 27.853 -0.836 21.626 1.00 34.47 196 ASP A O 1
ATOM 1597 N N . VAL A 1 197 ? 26.908 -0.775 19.613 1.00 36.22 197 VAL A N 1
ATOM 1598 C CA . VAL A 1 197 ? 28.058 -0.198 18.954 1.00 36.22 197 VAL A CA 1
ATOM 1599 C C . VAL A 1 197 ? 27.855 1.291 19.148 1.00 36.22 197 VAL A C 1
ATOM 1601 O O . VAL A 1 197 ? 27.274 1.975 18.305 1.00 36.22 197 VAL A O 1
ATOM 1604 N N . GLU A 1 198 ? 28.321 1.794 20.292 1.00 36.97 198 GLU A N 1
ATOM 1605 C CA . GLU A 1 198 ? 28.796 3.163 20.352 1.00 36.97 198 GLU A CA 1
ATOM 1606 C C . GLU A 1 198 ? 29.753 3.320 19.171 1.00 36.97 198 GLU A C 1
ATOM 1608 O O . GLU A 1 198 ? 30.900 2.868 19.191 1.00 36.97 198 GLU A O 1
ATOM 1613 N N . VAL A 1 199 ? 29.272 3.937 18.095 1.00 37.38 199 VAL A N 1
ATOM 1614 C CA . VAL A 1 199 ? 30.150 4.481 17.073 1.00 37.38 199 VAL A CA 1
ATOM 1615 C C . VAL A 1 199 ? 30.833 5.671 17.738 1.00 37.38 199 VAL A C 1
ATOM 1617 O O . VAL A 1 199 ? 30.440 6.822 17.569 1.00 37.38 199 VAL A O 1
ATOM 1620 N N . GLN A 1 200 ? 31.861 5.391 18.539 1.00 36.16 200 GLN A N 1
ATOM 1621 C CA . GLN A 1 200 ? 32.866 6.375 18.891 1.00 36.16 200 GLN A CA 1
ATOM 1622 C C . GLN A 1 200 ? 33.647 6.679 17.614 1.00 36.16 200 GLN A C 1
ATOM 1624 O O . GLN A 1 200 ? 34.728 6.149 17.364 1.00 36.16 200 GLN A O 1
ATOM 1629 N N . THR A 1 201 ? 33.100 7.554 16.773 1.00 45.75 201 THR A N 1
ATOM 1630 C CA . THR A 1 201 ? 33.935 8.319 15.854 1.00 45.75 201 THR A CA 1
ATOM 1631 C C . THR A 1 201 ? 34.820 9.216 16.707 1.00 45.75 201 THR A C 1
ATOM 1633 O O . THR A 1 201 ? 34.420 10.308 17.108 1.00 45.75 201 THR A O 1
ATOM 1636 N N . THR A 1 202 ? 36.030 8.750 17.011 1.00 42.78 202 THR A N 1
ATOM 1637 C CA . THR A 1 202 ? 37.115 9.613 17.470 1.00 42.78 202 THR A CA 1
ATOM 1638 C C . THR A 1 202 ? 37.493 10.523 16.308 1.00 42.78 202 THR A C 1
ATOM 1640 O O . THR A 1 202 ? 38.338 10.204 15.477 1.00 42.78 202 THR A O 1
ATOM 1643 N N . VAL A 1 203 ? 36.818 11.670 16.221 1.00 44.97 203 VAL A N 1
ATOM 1644 C CA . VAL A 1 203 ? 37.256 12.763 15.357 1.00 44.97 203 VAL A CA 1
ATOM 1645 C C . VAL A 1 203 ? 38.563 13.271 15.950 1.00 44.97 203 VAL A C 1
ATOM 1647 O O . VAL A 1 203 ? 38.580 13.902 17.006 1.00 44.97 203 VAL A O 1
ATOM 1650 N N . THR A 1 204 ? 39.683 12.953 15.310 1.00 59.31 204 THR A N 1
ATOM 1651 C CA . THR A 1 204 ? 40.970 13.528 15.705 1.00 59.31 204 THR A CA 1
ATOM 1652 C C . THR A 1 204 ? 40.967 15.025 15.390 1.00 59.31 204 THR A C 1
ATOM 1654 O O . THR A 1 204 ? 40.299 15.469 14.453 1.00 59.31 204 THR A O 1
ATOM 1657 N N . GLY A 1 205 ? 41.714 15.830 16.155 1.00 55.62 205 GLY A N 1
ATOM 1658 C CA . GLY A 1 205 ? 41.759 17.290 15.965 1.00 55.62 205 GLY A CA 1
ATOM 1659 C C . GLY A 1 205 ? 42.073 17.719 14.522 1.00 55.62 205 GLY A C 1
ATOM 1660 O O . GLY A 1 205 ? 41.530 18.707 14.037 1.00 55.62 205 GLY A O 1
ATOM 1661 N N . GLU A 1 206 ? 42.843 16.918 13.779 1.00 56.66 206 GLU A N 1
ATOM 1662 C CA . GLU A 1 206 ? 43.131 17.155 12.357 1.00 56.66 206 GLU A CA 1
ATOM 1663 C C . GLU A 1 206 ? 41.916 16.979 11.428 1.00 56.66 206 GLU A C 1
ATOM 1665 O O . GLU A 1 206 ? 41.823 17.644 10.392 1.00 56.66 206 GLU A O 1
ATOM 1670 N N . GLN A 1 207 ? 40.981 16.086 11.763 1.00 54.34 207 GLN A N 1
ATOM 1671 C CA . GLN A 1 207 ? 39.753 15.883 10.989 1.00 54.34 207 GLN A CA 1
ATOM 1672 C C . GLN A 1 207 ? 38.753 17.023 11.221 1.00 54.34 207 GLN A C 1
ATOM 1674 O O . GLN A 1 207 ? 38.065 17.431 10.282 1.00 54.34 207 GLN A O 1
ATOM 1679 N N . PHE A 1 208 ? 38.734 17.600 12.426 1.00 57.19 208 PHE A N 1
ATOM 1680 C CA . PHE A 1 208 ? 37.907 18.764 12.750 1.00 57.19 208 PHE A CA 1
ATOM 1681 C C . PHE A 1 208 ? 38.402 20.037 12.038 1.00 57.19 208 PHE A C 1
ATOM 1683 O O . PHE A 1 208 ? 37.608 20.766 11.444 1.00 57.19 208 PHE A O 1
ATOM 1690 N N . ASP A 1 209 ? 39.721 20.249 11.976 1.00 55.28 209 ASP A N 1
ATOM 1691 C CA . ASP A 1 209 ? 40.321 21.383 11.255 1.00 55.28 209 ASP A CA 1
ATOM 1692 C C . ASP A 1 209 ? 40.082 21.328 9.738 1.00 55.28 209 ASP A C 1
ATOM 1694 O O . ASP A 1 209 ? 39.903 22.364 9.088 1.00 55.28 209 ASP A O 1
ATOM 1698 N N . LYS A 1 210 ? 40.036 20.125 9.147 1.00 61.44 210 LYS A N 1
ATOM 1699 C CA . LYS A 1 210 ? 39.661 19.952 7.732 1.00 61.44 210 LYS A CA 1
ATOM 1700 C C . LYS A 1 210 ? 38.196 20.311 7.478 1.00 61.44 210 LYS A C 1
ATOM 1702 O O . LYS A 1 210 ? 37.908 20.95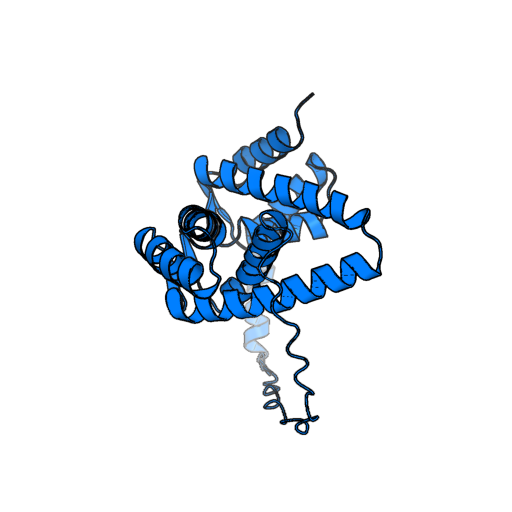3 6.469 1.00 61.44 210 LYS A O 1
ATOM 1707 N N . LEU A 1 211 ? 37.294 19.952 8.392 1.00 58.59 211 LEU A N 1
ATOM 1708 C CA . LEU A 1 211 ? 35.871 20.302 8.322 1.00 58.59 211 LEU A CA 1
ATOM 1709 C C . LEU A 1 211 ? 35.638 21.814 8.474 1.00 58.59 211 LEU A C 1
ATOM 1711 O O . LEU A 1 211 ? 34.879 22.395 7.699 1.00 58.59 211 LEU A O 1
ATOM 1715 N N . LEU A 1 212 ? 36.347 22.472 9.396 1.00 60.97 212 LEU A N 1
ATOM 1716 C CA . LEU A 1 212 ? 36.263 23.924 9.592 1.00 60.97 212 LEU A CA 1
ATOM 1717 C C . LEU A 1 212 ? 36.806 24.721 8.397 1.00 60.97 212 LEU A C 1
ATOM 1719 O O . LEU A 1 212 ? 36.217 25.731 8.010 1.00 60.97 212 LEU A O 1
ATOM 1723 N N . LYS A 1 213 ? 37.893 24.261 7.762 1.00 64.00 213 LYS A N 1
ATOM 1724 C CA . LYS A 1 213 ? 38.413 24.887 6.530 1.00 64.00 213 LYS A CA 1
ATOM 1725 C C . LYS A 1 213 ? 37.444 24.754 5.355 1.00 64.00 213 LYS A C 1
ATOM 1727 O O . LYS A 1 213 ? 37.314 25.694 4.575 1.00 64.00 213 LYS A O 1
ATOM 1732 N N . LEU A 1 214 ? 36.741 23.625 5.253 1.00 59.03 214 LEU A N 1
ATOM 1733 C CA . LEU A 1 214 ? 35.699 23.411 4.246 1.00 59.03 214 LEU A CA 1
ATOM 1734 C C . LEU A 1 214 ? 34.505 24.346 4.468 1.00 59.03 214 LEU A C 1
ATOM 1736 O O . LEU A 1 214 ? 34.088 25.018 3.529 1.00 59.03 214 LEU A O 1
ATOM 1740 N N . LEU A 1 215 ? 34.019 24.474 5.703 1.00 52.00 215 LEU A N 1
ATOM 1741 C CA . LEU A 1 215 ? 32.909 25.375 6.040 1.00 52.00 215 LEU A CA 1
ATOM 1742 C C . LEU A 1 215 ? 33.243 26.856 5.801 1.00 52.00 215 LEU A C 1
ATOM 1744 O O . LEU A 1 215 ? 32.420 27.585 5.253 1.00 52.00 215 LEU A O 1
ATOM 1748 N N . ASN A 1 216 ? 34.466 27.292 6.115 1.00 51.75 216 ASN A N 1
ATOM 1749 C CA . ASN A 1 216 ? 34.886 28.676 5.869 1.00 51.75 216 ASN A CA 1
ATOM 1750 C C . ASN A 1 216 ? 35.108 29.003 4.383 1.00 51.75 216 ASN A C 1
ATOM 1752 O O . ASN A 1 216 ? 35.030 30.170 4.007 1.00 51.75 216 ASN A O 1
ATOM 1756 N N . SER A 1 217 ? 35.326 28.002 3.523 1.00 51.00 217 SER A N 1
ATOM 1757 C CA . SER A 1 217 ? 35.429 28.219 2.070 1.00 51.00 217 SER A CA 1
ATOM 1758 C C . SER A 1 217 ? 34.086 28.523 1.390 1.00 51.00 217 SER A C 1
ATOM 1760 O O . SER A 1 217 ? 34.078 29.021 0.269 1.00 51.00 217 SER A O 1
ATOM 1762 N N . PHE A 1 218 ? 32.962 28.284 2.079 1.00 51.34 218 PHE A N 1
ATOM 1763 C CA . PHE A 1 218 ? 31.613 28.587 1.586 1.00 51.34 218 PHE A CA 1
ATOM 1764 C C . PHE A 1 218 ? 31.051 29.932 2.075 1.00 51.34 218 PHE A C 1
ATOM 1766 O O . PHE A 1 218 ? 30.034 30.375 1.553 1.00 51.34 218 PHE A O 1
ATOM 1773 N N . TYR A 1 219 ? 31.698 30.592 3.044 1.00 47.44 219 TYR A N 1
ATOM 1774 C CA . TYR A 1 219 ? 31.210 31.844 3.645 1.00 47.44 219 TYR A CA 1
ATOM 1775 C C . TYR A 1 219 ? 31.988 33.103 3.233 1.00 47.44 219 TYR A C 1
ATOM 1777 O O . TYR A 1 219 ? 31.677 34.192 3.710 1.00 47.44 219 TYR A O 1
ATOM 1785 N N . VAL A 1 220 ? 32.965 32.983 2.328 1.00 51.41 220 VAL A N 1
ATOM 1786 C CA . VAL A 1 220 ? 33.632 34.139 1.709 1.00 51.41 220 VAL A CA 1
ATOM 1787 C C . VAL A 1 220 ? 33.513 34.045 0.188 1.00 51.41 220 VAL A C 1
ATOM 1789 O O . VAL A 1 220 ? 34.463 33.676 -0.499 1.00 51.41 220 VAL A O 1
ATOM 1792 N N . GLN A 1 221 ? 32.326 34.378 -0.319 1.00 41.97 221 GLN A N 1
ATOM 1793 C CA . GLN A 1 221 ? 32.112 34.973 -1.641 1.00 41.97 221 GLN A CA 1
ATOM 1794 C C . GLN A 1 221 ? 31.029 36.041 -1.529 1.00 41.97 221 GLN A C 1
ATOM 1796 O O . GLN A 1 221 ? 29.986 35.747 -0.905 1.00 41.97 221 GLN A O 1
#

Secondary structure (DSSP, 8-state):
---HHHHHHHHHHHHTTTSBB-HHHHHHHHHHHHHHHT--HHHHHHHHHHHTBT-B--HHHHHHHHHHHHHHHHHHHHHTTS-HHHHHHHHHHHHHHHHHHHHHHHHHTTTSB--HHHHHHHHHHHHHHHT--HHHHHHHIIIIITTSB--HHHHHHHHHHHHHHHHHH-TT--------------------------------HHHHHHHHHHHHTTS--

Foldseek 3Di:
DDDLLRQQLVLCCVQQAPDADDPVSLQVSLVSCCVSNVDDSVVSSVLCCQQGHQAHHHSVSSNLSSVLVVVVVVVVVVLVVDDPVVNVVLVVQLVVQLVVQLVLCCVQAAPAAQALVSLLRSLVVCCVSQVNDSVVSSVLSVRQGHGHHHYSVSSSSSSSSVSNVVCVVCVCSPPPPPPPPPPPPPPPPPDPPPPPPPPPPPCDPVNVVVVVVVVVVVVPD

pLDDT: mean 77.88, std 18.72, range [32.38, 96.75]

Radius of gyration: 21.91 Å; chains: 1; bounding box: 60×55×44 Å

Organism: Trichomonas vaginalis (strain ATCC PRA-98 / G3) (NCBI:txid412133)